Protein AF-A0A0L0S7N5-F1 (afdb_monomer_lite)

Organism: Allomyces macrogynus (strain ATCC 38327) (NCBI:txid578462)

pLDDT: mean 79.85, std 13.36, range [45.72, 95.62]

Sequence (245 aa):
MARNQEKAQSMLYRFREAEMAELGLSGRDKRPPHTRMVENVHEAERWRGQVIGEITRKVTRIHDPVLTDAQIRDLNDDINKLFKEKWMWERRIQELGGPDYTRKAPNRMDKEGKEIAGMRGYKYFGRARDLPGVKEFFAAQVKEEVPKDELPKFDRTRLDAEYFGFIEDPDVVAFEEELQAQKTQQYLASLGPKPDGLYADDRLGEMLMESAHLADLPFLPAAHDVEEWMVERRKQELLAKFADA

Structure (mmCIF, N/CA/C/O backbone):
data_AF-A0A0L0S7N5-F1
#
_entry.id   AF-A0A0L0S7N5-F1
#
loop_
_atom_site.group_PDB
_atom_site.id
_atom_site.type_symbol
_atom_site.label_atom_id
_atom_site.label_alt_id
_atom_site.label_comp_id
_atom_site.label_asym_id
_atom_site.label_entity_id
_atom_site.label_seq_id
_atom_site.pdbx_PDB_ins_code
_atom_site.Cartn_x
_atom_site.Cartn_y
_atom_site.Cartn_z
_atom_site.occupancy
_atom_site.B_iso_or_equiv
_atom_site.auth_seq_id
_atom_site.auth_comp_id
_atom_site.auth_asym_id
_atom_site.auth_atom_id
_atom_site.pdbx_PDB_model_num
ATOM 1 N N . MET A 1 1 ? 6.918 -10.462 -44.850 1.00 62.28 1 MET A N 1
ATOM 2 C CA . MET A 1 1 ? 7.539 -9.584 -43.830 1.00 62.28 1 MET A CA 1
ATOM 3 C C . MET A 1 1 ? 7.562 -10.337 -42.509 1.00 62.28 1 MET A C 1
ATOM 5 O O . MET A 1 1 ? 6.511 -10.815 -42.109 1.00 62.28 1 MET A O 1
ATOM 9 N N . ALA A 1 2 ? 8.725 -10.469 -41.868 1.00 75.38 2 ALA A N 1
ATOM 10 C CA . ALA A 1 2 ? 8.855 -11.121 -40.560 1.00 75.38 2 ALA A CA 1
ATOM 11 C C . ALA A 1 2 ? 8.036 -10.392 -39.473 1.00 75.38 2 ALA A C 1
ATOM 13 O O . ALA A 1 2 ? 7.846 -9.168 -39.562 1.00 75.38 2 ALA A O 1
ATOM 14 N N . ARG A 1 3 ? 7.556 -11.126 -38.458 1.00 87.12 3 ARG A N 1
ATOM 15 C CA . ARG A 1 3 ? 6.815 -10.548 -37.318 1.00 87.12 3 ARG A CA 1
ATOM 16 C C . ARG A 1 3 ? 7.713 -9.575 -36.545 1.00 87.12 3 ARG A C 1
ATOM 18 O O . ARG A 1 3 ? 8.935 -9.693 -36.557 1.00 87.12 3 ARG A O 1
ATOM 25 N N . ASN A 1 4 ? 7.122 -8.611 -35.833 1.00 85.62 4 ASN A N 1
ATOM 26 C CA . ASN A 1 4 ? 7.893 -7.593 -35.101 1.00 85.62 4 ASN A CA 1
ATOM 27 C C . ASN A 1 4 ? 8.866 -8.208 -34.071 1.00 85.62 4 ASN A C 1
ATOM 29 O O . ASN A 1 4 ? 9.973 -7.715 -33.886 1.00 85.62 4 ASN A O 1
ATOM 33 N N . GLN A 1 5 ? 8.483 -9.333 -33.460 1.00 85.56 5 GLN A N 1
ATOM 34 C CA . GLN A 1 5 ? 9.347 -10.091 -32.549 1.00 85.56 5 GLN A CA 1
ATOM 35 C C . GLN A 1 5 ? 10.583 -10.671 -33.253 1.00 85.56 5 GLN A C 1
ATOM 37 O O . GLN A 1 5 ? 11.682 -10.570 -32.723 1.00 85.56 5 GLN A O 1
ATOM 42 N N . GLU A 1 6 ? 10.432 -11.207 -34.464 1.00 88.31 6 GLU A N 1
ATOM 43 C CA . GLU A 1 6 ? 11.541 -11.755 -35.259 1.00 88.31 6 GLU A CA 1
ATOM 44 C C . GLU A 1 6 ? 12.479 -10.638 -35.738 1.00 88.31 6 GLU A C 1
ATOM 46 O O . GLU A 1 6 ? 13.699 -10.768 -35.669 1.00 88.31 6 GLU A O 1
ATOM 51 N N . LYS A 1 7 ? 11.919 -9.486 -36.141 1.00 88.44 7 LYS A N 1
ATOM 52 C CA . LYS A 1 7 ? 12.706 -8.289 -36.487 1.00 88.44 7 LYS A CA 1
ATOM 53 C C . LYS A 1 7 ? 13.532 -7.788 -35.297 1.00 88.44 7 LYS A C 1
ATOM 55 O O . LYS A 1 7 ? 14.704 -7.459 -35.475 1.00 88.44 7 LYS A O 1
ATOM 60 N N . ALA A 1 8 ? 12.957 -7.795 -34.095 1.00 82.06 8 ALA A N 1
ATOM 61 C CA . ALA A 1 8 ? 13.647 -7.426 -32.858 1.00 82.06 8 ALA A CA 1
ATOM 62 C C . ALA A 1 8 ? 14.693 -8.464 -32.395 1.00 82.06 8 ALA A C 1
ATOM 64 O O . ALA A 1 8 ? 15.515 -8.165 -31.539 1.00 82.06 8 ALA A O 1
ATOM 65 N N . GLN A 1 9 ? 14.696 -9.681 -32.944 1.00 85.50 9 GLN A N 1
ATOM 66 C CA . GLN A 1 9 ? 15.718 -10.696 -32.654 1.00 85.50 9 GLN A CA 1
ATOM 67 C C . GLN A 1 9 ? 16.830 -10.759 -33.708 1.00 85.50 9 GLN A C 1
ATOM 69 O O . GLN A 1 9 ? 17.793 -11.504 -33.529 1.00 85.50 9 GLN A O 1
ATOM 74 N N . SER A 1 10 ? 16.715 -9.986 -34.791 1.00 91.44 10 SER A N 1
ATOM 75 C CA . SER A 1 10 ? 17.723 -9.934 -35.848 1.00 91.44 10 SER A CA 1
ATOM 76 C C . SER A 1 10 ? 19.086 -9.449 -35.335 1.00 91.44 10 SER A C 1
ATOM 78 O O . SER A 1 10 ? 19.170 -8.628 -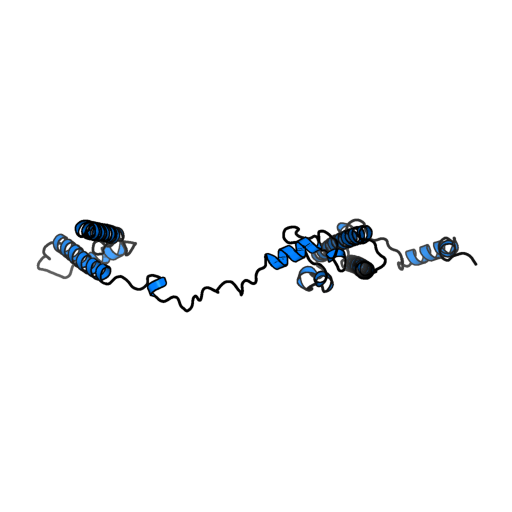34.420 1.00 91.44 10 SER A O 1
ATOM 80 N N . MET A 1 11 ? 20.164 -9.921 -35.971 1.00 88.44 11 MET A N 1
ATOM 81 C CA . MET A 1 11 ? 21.542 -9.531 -35.633 1.00 88.44 11 MET A CA 1
ATOM 82 C C . MET A 1 11 ? 21.754 -8.014 -35.711 1.00 88.44 11 MET A C 1
ATOM 84 O O . MET A 1 11 ? 22.402 -7.442 -34.843 1.00 88.44 11 MET A O 1
ATOM 88 N N . LEU A 1 12 ? 21.150 -7.354 -36.704 1.00 88.12 12 LEU A N 1
ATOM 89 C CA . LEU A 1 12 ? 21.239 -5.903 -36.871 1.00 88.12 12 LEU A CA 1
ATOM 90 C C . LEU A 1 12 ? 20.526 -5.138 -35.747 1.00 88.12 12 LEU A C 1
ATOM 92 O O . LEU A 1 12 ? 21.030 -4.115 -35.292 1.00 88.12 12 LEU A O 1
ATOM 96 N N . TYR A 1 13 ? 19.379 -5.632 -35.269 1.00 86.75 13 TYR A N 1
ATOM 97 C CA . TYR A 1 13 ? 18.692 -5.014 -34.134 1.00 86.75 13 TYR A CA 1
ATOM 98 C C . TYR A 1 13 ? 19.514 -5.140 -32.847 1.00 86.75 13 TYR A C 1
ATOM 100 O O . TYR A 1 13 ? 19.678 -4.150 -32.143 1.00 86.75 13 TYR A O 1
ATOM 108 N N . ARG A 1 14 ? 20.090 -6.322 -32.583 1.00 87.25 14 ARG A N 1
ATOM 109 C CA . ARG A 1 14 ? 20.980 -6.541 -31.428 1.00 87.25 14 ARG A CA 1
ATOM 110 C C . ARG A 1 14 ? 22.244 -5.686 -31.497 1.00 87.25 14 ARG A C 1
ATOM 112 O O . ARG A 1 14 ? 22.663 -5.151 -30.480 1.00 87.25 14 ARG A O 1
ATOM 119 N N . PHE A 1 15 ? 22.825 -5.530 -32.687 1.00 89.19 15 PHE A N 1
ATOM 120 C CA . PHE A 1 15 ? 23.982 -4.659 -32.901 1.00 89.19 15 PHE A CA 1
ATOM 121 C C . PHE A 1 15 ? 23.649 -3.195 -32.590 1.00 89.19 15 PHE A C 1
ATOM 123 O O . PHE A 1 15 ? 24.348 -2.556 -31.814 1.00 89.19 15 PHE A O 1
ATOM 130 N N . ARG A 1 16 ? 22.523 -2.690 -33.110 1.00 88.19 16 ARG A N 1
ATOM 131 C CA . ARG A 1 16 ? 22.060 -1.325 -32.823 1.00 88.19 16 ARG A CA 1
ATOM 132 C C . ARG A 1 16 ? 21.707 -1.125 -31.345 1.00 88.19 16 ARG A C 1
ATOM 134 O O . ARG A 1 16 ? 21.901 -0.042 -30.809 1.00 88.19 16 ARG A O 1
ATOM 141 N N . GLU A 1 17 ? 21.159 -2.147 -30.690 1.00 85.12 17 GLU A N 1
ATOM 142 C CA . GLU A 1 17 ? 20.887 -2.130 -29.248 1.00 85.12 17 GLU A CA 1
ATOM 143 C C . GLU A 1 17 ? 22.186 -2.054 -28.435 1.00 85.12 17 GLU A C 1
ATOM 145 O O . GLU A 1 17 ? 22.253 -1.265 -27.497 1.00 85.12 17 GLU A O 1
ATOM 150 N N . ALA A 1 18 ? 23.229 -2.792 -28.832 1.00 85.75 18 ALA A N 1
ATOM 151 C CA . ALA A 1 18 ? 24.553 -2.707 -28.217 1.00 85.75 18 ALA A CA 1
ATOM 152 C C . ALA A 1 18 ? 25.197 -1.323 -28.417 1.00 85.75 18 ALA A C 1
ATOM 154 O O . ALA A 1 18 ? 25.687 -0.743 -27.456 1.00 85.75 18 ALA A O 1
ATOM 155 N N . GLU A 1 19 ? 25.113 -0.750 -29.621 1.00 87.44 19 GLU A N 1
ATOM 156 C CA . GLU A 1 19 ? 25.617 0.601 -29.919 1.00 87.44 19 GLU A CA 1
ATOM 157 C C . GLU A 1 19 ? 24.891 1.680 -29.090 1.00 87.44 19 GLU A C 1
ATOM 159 O O . GLU A 1 19 ? 25.513 2.572 -28.517 1.00 87.44 19 GLU A O 1
ATOM 164 N N . MET A 1 20 ? 23.564 1.571 -28.948 1.00 83.25 20 MET A N 1
ATOM 165 C CA . MET A 1 20 ? 22.793 2.471 -28.080 1.00 83.25 20 MET A CA 1
ATOM 166 C C . MET A 1 20 ? 23.118 2.279 -26.594 1.00 83.25 20 MET A C 1
ATOM 168 O O . MET A 1 20 ? 23.089 3.253 -25.841 1.00 83.25 20 MET A O 1
ATOM 172 N N . ALA A 1 21 ? 23.434 1.054 -26.169 1.00 81.25 21 ALA A N 1
ATOM 173 C CA . ALA A 1 21 ? 23.879 0.777 -24.809 1.00 81.25 21 ALA A CA 1
ATOM 174 C C . ALA A 1 21 ? 25.269 1.375 -24.529 1.00 81.25 21 ALA A C 1
ATOM 176 O O . ALA A 1 21 ? 25.456 1.957 -23.463 1.00 81.25 21 ALA A O 1
ATOM 177 N N . GLU A 1 22 ? 26.205 1.316 -25.485 1.00 82.12 22 GLU A N 1
ATOM 178 C CA . GLU A 1 22 ? 27.510 1.993 -25.383 1.00 82.12 22 GLU A CA 1
ATOM 179 C C . GLU A 1 22 ? 27.366 3.518 -25.306 1.00 82.12 22 GLU A C 1
ATOM 181 O O . GLU A 1 22 ? 28.091 4.172 -24.558 1.00 82.12 22 GLU A O 1
ATOM 186 N N . LEU A 1 23 ? 26.375 4.084 -26.003 1.00 83.50 23 LEU A N 1
ATOM 187 C CA . LEU A 1 23 ? 26.032 5.505 -25.901 1.00 83.50 23 LEU A CA 1
ATOM 188 C C . LEU A 1 23 ? 25.315 5.880 -24.586 1.00 83.50 23 LEU A C 1
ATOM 190 O O . LEU A 1 23 ? 24.990 7.049 -24.380 1.00 83.50 23 LEU A O 1
ATOM 194 N N . GLY A 1 24 ? 25.010 4.910 -23.715 1.00 70.44 24 GLY A N 1
ATOM 195 C CA . GLY A 1 24 ? 24.262 5.121 -22.471 1.00 70.44 24 GLY A CA 1
ATOM 196 C C . GLY A 1 24 ? 22.756 5.355 -22.658 1.00 70.44 24 GLY A C 1
ATOM 197 O O . GLY A 1 24 ? 22.056 5.652 -21.692 1.00 70.44 24 GLY A O 1
ATOM 198 N N . LEU A 1 25 ? 22.226 5.192 -23.876 1.00 69.94 25 LEU A N 1
ATOM 199 C CA . LEU A 1 25 ? 20.798 5.293 -24.208 1.00 69.94 25 LEU A CA 1
ATOM 200 C C . LEU A 1 25 ? 20.140 3.905 -24.295 1.00 69.94 25 LEU A C 1
ATOM 202 O O . LEU A 1 25 ? 19.386 3.600 -25.223 1.00 69.94 25 LEU A O 1
ATOM 206 N N . SER A 1 26 ? 20.403 3.046 -23.310 1.00 68.25 26 SER A N 1
ATOM 207 C CA . SER A 1 26 ? 19.727 1.751 -23.204 1.00 68.25 26 SER A CA 1
ATOM 208 C C . SER A 1 26 ? 18.238 1.944 -22.872 1.00 68.25 26 SER A C 1
ATOM 210 O O . SER A 1 26 ? 17.847 2.441 -21.815 1.00 68.25 26 SER A O 1
ATOM 212 N N . GLY A 1 27 ? 17.367 1.551 -23.805 1.00 60.56 27 GLY A N 1
ATOM 213 C CA . GLY A 1 27 ? 15.913 1.702 -23.679 1.00 60.56 27 GLY A CA 1
ATOM 214 C C . GLY A 1 27 ? 15.212 0.594 -22.882 1.00 60.56 27 GLY A C 1
ATOM 215 O O . GLY A 1 27 ? 13.991 0.645 -22.725 1.00 60.56 27 GLY A O 1
ATOM 216 N N . ARG A 1 28 ? 15.938 -0.433 -22.418 1.00 66.62 28 ARG A N 1
ATOM 217 C CA . ARG A 1 28 ? 15.362 -1.632 -21.776 1.00 66.62 28 ARG A CA 1
ATOM 218 C C . ARG A 1 28 ? 16.145 -2.099 -20.555 1.00 66.62 28 ARG A C 1
ATOM 220 O O . ARG A 1 28 ? 16.307 -3.300 -20.333 1.00 66.62 28 ARG A O 1
ATOM 227 N N . ASP A 1 29 ? 16.588 -1.157 -19.737 1.00 75.69 29 ASP A N 1
ATOM 228 C CA . ASP A 1 29 ? 17.178 -1.520 -18.456 1.00 75.69 29 ASP A CA 1
ATOM 229 C C . ASP A 1 29 ? 16.131 -2.266 -17.622 1.00 75.69 29 ASP A C 1
ATOM 231 O O . ASP A 1 29 ? 14.988 -1.825 -17.455 1.00 75.69 29 ASP A O 1
ATOM 235 N N . LYS A 1 30 ? 16.509 -3.444 -17.127 1.00 81.69 30 LYS A N 1
ATOM 236 C CA . LYS A 1 30 ? 15.683 -4.180 -16.176 1.00 81.69 30 LYS A CA 1
ATOM 237 C C . LYS A 1 30 ? 15.862 -3.548 -14.810 1.00 81.69 30 LYS A C 1
ATOM 239 O O . LYS A 1 30 ? 16.986 -3.271 -14.399 1.00 81.69 30 LYS A O 1
ATOM 244 N N . ARG A 1 31 ? 14.749 -3.377 -14.101 1.00 88.31 31 ARG A N 1
ATOM 245 C CA . ARG A 1 31 ? 14.780 -2.879 -12.732 1.00 88.31 31 ARG A CA 1
ATOM 246 C C . ARG A 1 31 ? 15.649 -3.795 -11.860 1.00 88.31 31 ARG A C 1
ATOM 248 O O . ARG A 1 31 ? 15.477 -5.017 -11.941 1.00 88.31 31 ARG A O 1
ATOM 255 N N . PRO A 1 32 ? 16.543 -3.237 -11.025 1.00 89.06 32 PRO A N 1
ATOM 256 C CA . PRO A 1 32 ? 17.314 -4.016 -10.070 1.00 89.06 32 PRO A CA 1
ATOM 257 C C . PRO A 1 32 ? 16.401 -4.823 -9.136 1.00 89.06 32 PRO A C 1
ATOM 259 O O . PRO A 1 32 ? 15.349 -4.325 -8.732 1.00 89.06 32 PRO A O 1
ATOM 262 N N . PRO A 1 33 ? 16.796 -6.046 -8.744 1.00 86.31 33 PRO A N 1
ATOM 263 C CA . PRO A 1 33 ? 15.988 -6.884 -7.860 1.00 86.31 33 PRO A CA 1
ATOM 264 C C . PRO A 1 33 ? 15.881 -6.317 -6.437 1.00 86.31 33 PRO A C 1
ATOM 266 O O . PRO A 1 33 ? 14.920 -6.612 -5.733 1.00 86.31 33 PRO A O 1
ATOM 269 N N . HIS A 1 34 ? 16.861 -5.515 -6.004 1.00 89.12 34 HIS A N 1
ATOM 270 C CA . HIS A 1 34 ? 16.897 -4.903 -4.678 1.00 89.12 34 HIS A CA 1
ATOM 271 C C . HIS A 1 34 ? 17.189 -3.409 -4.789 1.00 89.12 34 HIS A C 1
ATOM 273 O O . HIS A 1 34 ? 18.133 -3.002 -5.466 1.00 89.12 34 HIS A O 1
ATOM 279 N N . THR A 1 35 ? 16.438 -2.596 -4.046 1.00 90.88 35 THR A N 1
ATOM 280 C CA . THR A 1 35 ? 16.574 -1.130 -4.057 1.00 90.88 35 THR A CA 1
ATOM 281 C C . THR A 1 35 ? 17.946 -0.652 -3.582 1.00 90.88 35 THR A C 1
ATOM 283 O O . THR A 1 35 ? 18.452 0.361 -4.053 1.00 90.88 35 THR A O 1
ATOM 286 N N . ARG A 1 36 ? 18.597 -1.415 -2.694 1.00 90.62 36 ARG A N 1
ATOM 287 C CA . ARG A 1 36 ? 19.918 -1.092 -2.134 1.00 90.62 36 ARG A CA 1
ATOM 288 C C . ARG A 1 36 ? 21.051 -1.097 -3.166 1.00 90.62 36 ARG A C 1
ATOM 290 O O . ARG A 1 36 ? 22.071 -0.471 -2.915 1.00 90.62 36 ARG A O 1
ATOM 297 N N . MET A 1 37 ? 20.878 -1.774 -4.303 1.00 90.12 37 MET A N 1
ATOM 298 C CA . MET A 1 37 ? 21.885 -1.801 -5.374 1.00 90.12 37 MET A CA 1
ATOM 299 C C . MET A 1 37 ? 22.048 -0.444 -6.067 1.00 90.12 37 MET A C 1
ATOM 301 O O . MET A 1 37 ? 23.062 -0.213 -6.712 1.00 90.12 37 MET A O 1
ATOM 305 N N . VAL A 1 38 ? 21.061 0.446 -5.938 1.00 90.69 38 VAL A N 1
ATOM 306 C CA . VAL A 1 38 ? 21.092 1.779 -6.539 1.00 90.69 38 VAL A CA 1
ATOM 307 C C . VAL A 1 38 ? 21.596 2.783 -5.510 1.00 90.69 38 VAL A C 1
ATOM 309 O O . VAL A 1 38 ? 21.046 2.889 -4.410 1.00 90.69 38 VAL A O 1
ATOM 312 N N . GLU A 1 39 ? 22.639 3.525 -5.868 1.00 90.94 39 GLU A N 1
ATOM 313 C CA . GLU A 1 39 ? 23.254 4.566 -5.029 1.00 90.94 39 GLU A CA 1
ATOM 314 C C . GLU A 1 39 ? 22.905 5.984 -5.497 1.00 90.94 39 GLU A C 1
ATOM 316 O O . GLU A 1 39 ? 23.034 6.938 -4.736 1.00 90.94 39 GLU A O 1
ATOM 321 N N . ASN A 1 40 ? 22.411 6.134 -6.727 1.00 93.25 40 ASN A N 1
ATOM 322 C CA . ASN A 1 40 ? 22.032 7.426 -7.281 1.00 93.25 40 ASN A CA 1
ATOM 323 C C . ASN A 1 40 ? 20.542 7.720 -7.043 1.00 93.25 40 ASN A C 1
ATOM 325 O O . ASN A 1 40 ? 19.668 6.936 -7.423 1.00 93.25 40 ASN A O 1
ATOM 329 N N . VAL A 1 41 ? 20.245 8.891 -6.473 1.00 93.06 41 VAL A N 1
ATOM 330 C CA . VAL A 1 41 ? 18.874 9.374 -6.241 1.00 93.06 41 VAL A CA 1
ATOM 331 C C . VAL A 1 41 ? 18.080 9.447 -7.547 1.00 93.06 41 VAL A C 1
ATOM 333 O O . VAL A 1 41 ? 16.945 8.976 -7.601 1.00 93.06 41 VAL A O 1
ATOM 336 N N . HIS A 1 42 ? 18.680 9.974 -8.618 1.00 91.19 42 HIS A N 1
ATOM 337 C CA . HIS A 1 42 ? 17.982 10.170 -9.891 1.00 91.19 42 HIS A CA 1
ATOM 338 C C . HIS A 1 42 ? 17.569 8.839 -10.534 1.00 91.19 42 HIS A C 1
ATOM 340 O O . HIS A 1 42 ? 16.479 8.696 -11.091 1.00 91.19 42 HIS A O 1
ATOM 346 N N . GLU A 1 43 ? 18.424 7.827 -10.407 1.00 91.19 43 GLU A N 1
ATOM 347 C CA . GLU A 1 43 ? 18.123 6.487 -10.895 1.00 91.19 43 GLU A CA 1
ATOM 348 C C . GLU A 1 43 ? 17.013 5.827 -10.060 1.00 91.19 43 GLU A C 1
ATOM 350 O O . GLU A 1 43 ? 16.082 5.237 -10.612 1.00 91.19 43 GLU A O 1
ATOM 355 N N . ALA A 1 44 ? 17.044 5.991 -8.734 1.00 92.81 44 ALA A N 1
ATOM 356 C CA . ALA A 1 44 ? 15.984 5.501 -7.856 1.00 92.81 44 ALA A CA 1
ATOM 357 C C . ALA A 1 44 ? 14.622 6.160 -8.165 1.00 92.81 44 ALA A C 1
ATOM 359 O O . ALA A 1 44 ? 13.590 5.483 -8.165 1.00 92.81 44 ALA A O 1
ATOM 360 N N . GLU A 1 45 ? 14.604 7.453 -8.503 1.00 91.88 45 GLU A N 1
ATOM 361 C CA . GLU A 1 45 ? 13.398 8.157 -8.960 1.00 91.88 45 GLU A CA 1
ATOM 362 C C . GLU A 1 45 ? 12.870 7.617 -10.299 1.00 91.88 45 GLU A C 1
ATOM 364 O O . GLU A 1 45 ? 11.656 7.422 -10.440 1.00 91.88 45 GLU A O 1
ATOM 369 N N . ARG A 1 46 ? 13.756 7.302 -11.260 1.00 91.69 46 ARG A N 1
ATOM 370 C CA . ARG A 1 46 ? 13.386 6.648 -12.533 1.00 91.69 46 ARG A CA 1
ATOM 371 C C . ARG A 1 46 ? 12.692 5.310 -12.273 1.00 91.69 46 ARG A C 1
ATOM 373 O O . ARG A 1 46 ? 11.602 5.069 -12.803 1.00 91.69 46 ARG A O 1
ATOM 380 N N . TRP A 1 47 ? 13.278 4.463 -11.423 1.00 93.25 47 TRP A N 1
ATOM 381 C CA . TRP A 1 47 ? 12.701 3.160 -11.080 1.00 93.25 47 TRP A CA 1
ATOM 382 C C . TRP A 1 47 ? 11.371 3.291 -10.338 1.00 93.25 47 TRP A C 1
ATOM 384 O O . TRP A 1 47 ? 10.412 2.599 -10.689 1.00 93.25 47 TRP A O 1
ATOM 394 N N . ARG A 1 48 ? 11.257 4.241 -9.400 1.00 92.94 48 ARG A N 1
ATOM 395 C CA . ARG A 1 48 ? 9.985 4.583 -8.743 1.00 92.94 48 ARG A CA 1
ATOM 396 C C . ARG A 1 48 ? 8.912 4.980 -9.762 1.00 92.94 48 ARG A C 1
ATOM 398 O O . ARG A 1 48 ? 7.782 4.500 -9.675 1.00 92.94 48 ARG A O 1
ATOM 405 N N . GLY A 1 49 ? 9.251 5.829 -10.733 1.00 91.81 49 GLY A N 1
ATOM 406 C CA . GLY A 1 49 ? 8.340 6.233 -11.808 1.00 91.81 49 GLY A CA 1
ATOM 407 C C . GLY A 1 49 ? 7.847 5.045 -12.637 1.00 91.81 49 GLY A C 1
ATOM 408 O O . GLY A 1 49 ? 6.655 4.943 -12.934 1.00 91.81 49 GLY A O 1
ATOM 409 N N . GLN A 1 50 ? 8.735 4.093 -12.933 1.00 92.69 50 GLN A N 1
ATOM 410 C CA . GLN A 1 50 ? 8.358 2.866 -13.630 1.00 92.69 50 GLN A CA 1
ATOM 411 C C . GLN A 1 50 ? 7.387 2.000 -12.812 1.00 92.69 50 GLN A C 1
ATOM 413 O O . GLN A 1 50 ? 6.392 1.533 -13.371 1.00 92.69 50 GLN A O 1
ATOM 418 N N . VAL A 1 51 ? 7.636 1.816 -11.506 1.00 93.81 51 VAL A N 1
ATOM 419 C CA . VAL A 1 51 ? 6.726 1.075 -10.606 1.00 93.81 51 VAL A CA 1
ATOM 420 C C . VAL A 1 51 ? 5.340 1.713 -10.630 1.00 93.81 51 VAL A C 1
ATOM 422 O O . VAL A 1 51 ? 4.338 1.022 -10.794 1.00 93.81 51 VAL A O 1
ATOM 425 N N . ILE A 1 52 ? 5.271 3.042 -10.527 1.00 92.31 52 ILE A N 1
ATOM 426 C CA . ILE A 1 52 ? 4.003 3.781 -10.551 1.00 92.31 52 ILE A CA 1
ATOM 427 C C . ILE A 1 52 ? 3.272 3.563 -11.882 1.00 92.31 52 ILE A C 1
ATOM 429 O O . ILE A 1 52 ? 2.073 3.298 -11.881 1.00 92.31 52 ILE A O 1
ATOM 433 N N . GLY A 1 53 ? 3.976 3.602 -13.016 1.00 93.44 53 GLY A N 1
ATOM 434 C CA . GLY A 1 53 ? 3.377 3.314 -14.323 1.00 93.44 53 GLY A CA 1
ATOM 435 C C . GLY A 1 53 ? 2.876 1.870 -14.469 1.00 93.44 53 GLY A C 1
ATOM 436 O O . GLY A 1 53 ? 1.890 1.615 -15.163 1.00 93.44 53 GLY A O 1
ATOM 437 N N . GLU A 1 54 ? 3.531 0.898 -13.831 1.00 93.94 54 GLU A N 1
ATOM 438 C CA . GLU A 1 54 ? 3.051 -0.490 -13.753 1.00 93.94 54 GLU A CA 1
ATOM 439 C C . GLU A 1 54 ? 1.804 -0.614 -12.871 1.00 93.94 54 GLU A C 1
ATOM 441 O O . GLU A 1 54 ? 0.844 -1.263 -13.292 1.00 93.94 54 GLU A O 1
ATOM 446 N N . ILE A 1 55 ? 1.775 0.062 -11.715 1.00 93.38 55 ILE A N 1
ATOM 447 C CA . ILE A 1 55 ? 0.596 0.137 -10.839 1.00 93.38 55 ILE A CA 1
ATOM 448 C C . ILE A 1 55 ? -0.587 0.712 -11.615 1.00 93.38 55 ILE A C 1
ATOM 450 O O . ILE A 1 55 ? -1.617 0.053 -11.693 1.00 93.38 55 ILE A O 1
ATOM 454 N N . THR A 1 56 ? -0.437 1.879 -12.252 1.00 92.44 56 THR A N 1
ATOM 455 C CA . THR A 1 56 ? -1.527 2.523 -13.004 1.00 92.44 56 THR A CA 1
ATOM 456 C C . THR A 1 56 ? -2.097 1.590 -14.072 1.00 92.44 56 THR A C 1
ATOM 458 O O . THR A 1 56 ? -3.309 1.421 -14.152 1.00 92.44 56 THR A O 1
ATOM 461 N N . ARG A 1 57 ? -1.238 0.906 -14.843 1.00 94.31 57 ARG A N 1
ATOM 462 C CA . ARG A 1 57 ? -1.682 -0.062 -15.862 1.00 94.31 57 ARG A CA 1
ATOM 463 C C . ARG A 1 57 ? -2.449 -1.242 -15.260 1.00 94.31 57 ARG A C 1
ATOM 465 O O . ARG A 1 57 ? -3.453 -1.661 -15.833 1.00 94.31 57 ARG A O 1
ATOM 472 N N . LYS A 1 58 ? -1.997 -1.786 -14.123 1.00 94.88 58 LYS A N 1
ATOM 473 C CA . LYS A 1 58 ? -2.688 -2.897 -13.446 1.00 94.88 58 LYS A CA 1
ATOM 474 C C . LYS A 1 58 ? -3.996 -2.455 -12.789 1.00 94.88 58 LYS A C 1
ATOM 476 O O . LYS A 1 58 ? -4.969 -3.194 -12.878 1.00 94.88 58 LYS A O 1
ATOM 481 N N . VAL A 1 59 ? -4.044 -1.258 -12.204 1.00 91.75 59 VAL A N 1
ATOM 482 C CA . VAL A 1 59 ? -5.271 -0.671 -11.644 1.00 91.75 59 VAL A CA 1
ATOM 483 C C . VAL A 1 59 ? -6.319 -0.504 -12.741 1.00 91.75 59 VAL A C 1
ATOM 485 O O . VAL A 1 59 ? -7.435 -0.983 -12.577 1.00 91.75 59 VAL A O 1
ATOM 488 N N . THR A 1 60 ? -5.954 0.055 -13.901 1.00 92.69 60 THR A N 1
ATOM 489 C CA . THR A 1 60 ? -6.875 0.143 -15.046 1.00 92.69 60 THR A CA 1
ATOM 490 C C . THR A 1 60 ? -7.377 -1.239 -15.477 1.00 92.69 60 THR A C 1
ATOM 492 O O . THR A 1 60 ? -8.576 -1.412 -15.663 1.00 92.69 60 THR A O 1
ATOM 495 N N . ARG A 1 61 ? -6.490 -2.241 -15.554 1.00 93.88 61 ARG A N 1
ATOM 496 C CA . ARG A 1 61 ? -6.846 -3.619 -15.938 1.00 93.88 61 ARG A CA 1
ATOM 497 C C . ARG A 1 61 ? -7.800 -4.311 -14.955 1.00 93.88 61 ARG A C 1
ATOM 499 O O . ARG A 1 61 ? -8.593 -5.149 -15.368 1.00 93.88 61 ARG A O 1
ATOM 506 N N . ILE A 1 62 ? -7.754 -3.979 -13.662 1.00 93.69 62 ILE A N 1
ATOM 507 C CA . ILE A 1 62 ? -8.685 -4.546 -12.667 1.00 93.69 62 ILE A CA 1
ATOM 508 C C . ILE A 1 62 ? -10.146 -4.184 -12.973 1.00 93.69 62 ILE A C 1
ATOM 510 O O . ILE A 1 62 ? -11.053 -4.921 -12.585 1.00 93.69 62 ILE A O 1
ATOM 514 N N . HIS A 1 63 ? -10.388 -3.078 -13.678 1.00 91.00 63 HIS A N 1
ATOM 515 C CA . HIS A 1 63 ? -11.734 -2.655 -14.056 1.00 91.00 63 HIS A CA 1
ATOM 516 C C . HIS A 1 63 ? -12.286 -3.375 -15.295 1.00 91.00 63 HIS A C 1
ATOM 518 O O . HIS A 1 63 ? -13.456 -3.179 -15.626 1.00 91.00 63 HIS A O 1
ATOM 524 N N . ASP A 1 64 ? -11.498 -4.228 -15.957 1.00 93.06 64 ASP A N 1
ATOM 525 C CA . ASP A 1 64 ? -11.959 -4.962 -17.133 1.00 93.06 64 ASP A CA 1
ATOM 526 C C . ASP A 1 64 ? -13.091 -5.945 -16.751 1.00 93.06 64 ASP A C 1
ATOM 528 O O . ASP A 1 64 ? -12.909 -6.817 -15.889 1.00 93.06 64 ASP A O 1
ATOM 532 N N . PRO A 1 65 ? -14.272 -5.874 -17.399 1.00 91.94 65 PRO A N 1
ATOM 533 C CA . PRO A 1 65 ? -15.418 -6.711 -17.035 1.00 91.94 65 PRO A CA 1
ATOM 534 C C . PRO A 1 65 ? -15.207 -8.190 -17.387 1.00 91.94 65 PRO A C 1
ATOM 536 O O . PRO A 1 65 ? -15.786 -9.067 -16.750 1.00 91.94 65 PRO A O 1
ATOM 539 N N . VAL A 1 66 ? -14.345 -8.470 -18.369 1.00 94.56 66 VAL A N 1
ATOM 540 C CA . VAL A 1 66 ? -14.036 -9.821 -18.876 1.00 94.56 66 VAL A CA 1
ATOM 541 C C . VAL A 1 66 ? -13.242 -10.652 -17.861 1.00 94.56 66 VAL A C 1
ATOM 543 O O . VAL A 1 66 ? -13.183 -11.876 -17.966 1.00 94.56 66 VAL A O 1
ATOM 546 N N . LEU A 1 67 ? -12.615 -10.004 -16.879 1.00 93.25 67 LEU A N 1
ATOM 547 C CA . LEU A 1 67 ? -11.732 -10.673 -15.940 1.00 93.25 67 LEU A CA 1
ATOM 548 C C . LEU A 1 67 ? -12.514 -11.534 -14.935 1.00 93.25 67 LEU A C 1
ATOM 550 O O . LEU A 1 67 ? -13.549 -11.116 -14.412 1.00 93.25 67 LEU A O 1
ATOM 554 N N . THR A 1 68 ? -11.996 -12.733 -14.665 1.00 94.50 68 THR A N 1
ATOM 555 C CA . THR A 1 68 ? -12.560 -13.660 -13.670 1.00 94.50 68 THR A CA 1
ATOM 556 C C . THR A 1 68 ? -12.144 -13.284 -12.250 1.00 94.50 68 THR A C 1
ATOM 558 O O . THR A 1 68 ? -11.090 -12.687 -12.036 1.00 94.50 68 THR A O 1
ATOM 561 N N . ASP A 1 69 ? -12.921 -13.707 -11.254 1.00 92.81 69 ASP A N 1
ATOM 562 C CA . ASP A 1 69 ? -12.645 -13.418 -9.842 1.00 92.81 69 ASP A CA 1
ATOM 563 C C . ASP A 1 69 ? -11.271 -13.918 -9.366 1.00 92.81 69 ASP A C 1
ATOM 565 O O . ASP A 1 69 ? -10.641 -13.287 -8.520 1.00 92.81 69 ASP A O 1
ATOM 569 N N . ALA A 1 70 ? -10.783 -15.048 -9.887 1.00 93.81 70 ALA A N 1
ATOM 570 C CA . ALA A 1 70 ? -9.445 -15.555 -9.569 1.00 93.81 70 ALA A CA 1
ATOM 571 C C . ALA A 1 70 ? -8.353 -14.619 -10.111 1.00 93.81 70 ALA A C 1
ATOM 573 O O . AL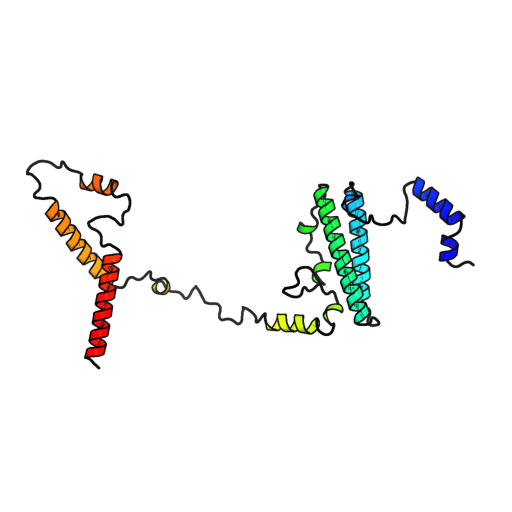A A 1 70 ? -7.475 -14.188 -9.371 1.00 93.81 70 ALA A O 1
ATOM 574 N N . GLN A 1 71 ? -8.477 -14.207 -11.372 1.00 94.88 71 GLN A N 1
ATOM 575 C CA . GLN A 1 71 ? -7.549 -13.263 -11.996 1.00 94.88 71 GLN A CA 1
ATOM 576 C C . GLN A 1 71 ? -7.581 -11.881 -11.326 1.00 94.88 71 GLN A C 1
ATOM 578 O O . GLN A 1 71 ? -6.549 -11.220 -11.242 1.00 94.88 71 GLN A O 1
ATOM 583 N N . ILE A 1 72 ? -8.745 -11.435 -10.836 1.00 94.69 72 ILE A N 1
ATOM 584 C CA . ILE A 1 72 ? -8.861 -10.191 -10.060 1.00 94.69 72 ILE A CA 1
ATOM 585 C C . ILE A 1 72 ? -8.062 -10.297 -8.752 1.00 94.69 72 ILE A C 1
ATOM 587 O O . ILE A 1 72 ? -7.382 -9.337 -8.391 1.00 94.69 72 ILE A O 1
ATOM 591 N N . ARG A 1 73 ? -8.092 -11.450 -8.063 1.00 93.44 73 ARG A N 1
ATOM 592 C CA . ARG A 1 73 ? -7.270 -11.689 -6.859 1.00 93.44 73 ARG A CA 1
ATOM 593 C C . ARG A 1 73 ? -5.779 -11.629 -7.182 1.00 93.44 73 ARG A C 1
ATOM 595 O O . ARG A 1 73 ? -5.065 -10.865 -6.538 1.00 93.44 73 ARG A O 1
ATOM 602 N N . ASP A 1 74 ? -5.347 -12.327 -8.230 1.00 95.50 74 ASP A N 1
ATOM 603 C CA . ASP A 1 74 ? -3.944 -12.327 -8.662 1.00 95.50 74 ASP A CA 1
ATOM 604 C C . ASP A 1 74 ? -3.461 -10.914 -9.030 1.00 95.50 74 ASP A C 1
ATOM 606 O O . ASP A 1 74 ? -2.371 -10.493 -8.637 1.00 95.50 74 ASP A O 1
ATOM 610 N N . LEU A 1 75 ? -4.289 -10.139 -9.745 1.00 95.19 75 LEU A N 1
ATOM 611 C CA . LEU A 1 75 ? -3.980 -8.742 -10.059 1.00 95.19 75 LEU A CA 1
ATOM 612 C C . LEU A 1 75 ? -3.907 -7.871 -8.804 1.00 95.19 75 LEU A C 1
ATOM 614 O O . LEU A 1 75 ? -3.043 -6.998 -8.728 1.00 95.19 75 LEU A O 1
ATOM 618 N N . ASN A 1 76 ? -4.784 -8.091 -7.825 1.00 94.25 76 ASN A N 1
ATOM 619 C CA . ASN A 1 76 ? -4.763 -7.345 -6.572 1.00 94.25 76 ASN A CA 1
ATOM 620 C C . ASN A 1 76 ? -3.494 -7.654 -5.762 1.00 94.25 76 ASN A C 1
ATOM 622 O O . ASN A 1 76 ? -2.843 -6.735 -5.260 1.00 94.25 76 ASN A O 1
ATOM 626 N N . ASP A 1 77 ? -3.088 -8.922 -5.692 1.00 94.50 77 ASP A N 1
ATOM 627 C CA . ASP A 1 77 ? -1.828 -9.334 -5.064 1.00 94.50 77 ASP A CA 1
ATOM 628 C C . ASP A 1 77 ? -0.624 -8.703 -5.754 1.00 94.50 77 ASP A C 1
ATOM 630 O O . ASP A 1 77 ? 0.279 -8.171 -5.106 1.00 94.50 77 ASP A O 1
ATOM 634 N N . ASP A 1 78 ? -0.625 -8.713 -7.079 1.00 95.62 78 ASP A N 1
ATOM 635 C CA . ASP A 1 78 ? 0.407 -8.092 -7.887 1.00 95.62 78 ASP A CA 1
ATOM 636 C C . ASP A 1 78 ? 0.502 -6.577 -7.683 1.00 95.62 78 ASP A C 1
ATOM 638 O O . ASP A 1 78 ? 1.607 -6.036 -7.615 1.00 95.62 78 ASP A O 1
ATOM 642 N N . ILE A 1 79 ? -0.631 -5.882 -7.567 1.00 94.12 79 ILE A N 1
ATOM 643 C CA . ILE A 1 79 ? -0.647 -4.453 -7.242 1.00 94.12 79 ILE A CA 1
ATOM 644 C C . ILE A 1 79 ? -0.085 -4.230 -5.838 1.00 94.12 79 ILE A C 1
ATOM 646 O O . ILE A 1 79 ? 0.772 -3.366 -5.663 1.00 94.12 79 ILE A O 1
ATOM 650 N N . ASN A 1 80 ? -0.483 -5.033 -4.848 1.00 93.44 80 ASN A N 1
ATOM 651 C CA . ASN A 1 80 ? 0.059 -4.930 -3.491 1.00 93.44 80 ASN A CA 1
ATOM 652 C C . ASN A 1 80 ? 1.577 -5.187 -3.448 1.00 93.44 80 ASN A C 1
ATOM 654 O O . ASN A 1 80 ? 2.295 -4.482 -2.736 1.00 93.44 80 ASN A O 1
ATOM 658 N N . LYS A 1 81 ? 2.097 -6.138 -4.239 1.00 94.44 81 LYS A N 1
ATOM 659 C CA . LYS A 1 81 ? 3.549 -6.347 -4.402 1.00 94.44 81 LYS A CA 1
ATOM 660 C C . LYS A 1 81 ? 4.231 -5.093 -4.957 1.00 94.44 81 LYS A C 1
ATOM 662 O O . LYS A 1 81 ? 5.230 -4.656 -4.391 1.00 94.44 81 LYS A O 1
ATOM 667 N N . LEU A 1 82 ? 3.664 -4.472 -5.995 1.00 93.62 82 LEU A N 1
ATOM 668 C CA . LEU A 1 82 ? 4.202 -3.233 -6.569 1.00 93.62 82 LEU A CA 1
ATOM 669 C C . LEU A 1 82 ? 4.121 -2.045 -5.598 1.00 93.62 82 LEU A C 1
ATOM 671 O O . LEU A 1 82 ? 5.034 -1.228 -5.568 1.00 93.62 82 LEU A O 1
ATOM 675 N N . PHE A 1 83 ? 3.077 -1.941 -4.770 1.00 91.62 83 PHE A N 1
ATOM 676 C CA . PHE A 1 83 ? 2.994 -0.901 -3.735 1.00 91.62 83 PHE A CA 1
ATOM 677 C C . PHE A 1 83 ? 4.057 -1.075 -2.648 1.00 91.62 83 PHE A C 1
ATOM 679 O O . PHE A 1 83 ? 4.660 -0.087 -2.224 1.00 91.62 83 PHE A O 1
ATOM 686 N N . LYS A 1 84 ? 4.334 -2.317 -2.230 1.00 91.94 84 LYS A N 1
ATOM 687 C CA . LYS A 1 84 ? 5.457 -2.608 -1.325 1.00 91.94 84 LYS A CA 1
ATOM 688 C C . LYS A 1 84 ? 6.779 -2.205 -1.964 1.00 91.94 84 LYS A C 1
ATOM 690 O O . LYS A 1 84 ? 7.598 -1.557 -1.322 1.00 91.94 84 LYS A O 1
ATOM 695 N N . GLU A 1 85 ? 6.966 -2.525 -3.238 1.00 92.88 85 GLU A N 1
ATOM 696 C CA . GLU A 1 85 ? 8.168 -2.142 -3.971 1.00 92.88 85 GLU A CA 1
ATOM 697 C C . GLU A 1 85 ? 8.306 -0.617 -4.109 1.00 92.88 85 GLU A C 1
ATOM 699 O O . GLU A 1 85 ? 9.372 -0.070 -3.839 1.00 92.88 85 GLU A O 1
ATOM 704 N N . LYS A 1 86 ? 7.217 0.094 -4.435 1.00 92.56 86 LYS A N 1
ATOM 705 C CA . LYS A 1 86 ? 7.161 1.564 -4.439 1.00 92.56 86 LYS A CA 1
ATOM 706 C C . LYS A 1 86 ? 7.606 2.124 -3.092 1.00 92.56 86 LYS A C 1
ATOM 708 O O . LYS A 1 86 ? 8.420 3.040 -3.068 1.00 92.56 86 LYS A O 1
ATOM 713 N N . TRP A 1 87 ? 7.100 1.571 -1.991 1.00 91.50 87 TRP A N 1
ATOM 714 C CA . TRP A 1 87 ? 7.490 1.995 -0.648 1.00 91.50 87 TRP A CA 1
ATOM 715 C C . TRP A 1 87 ? 8.984 1.757 -0.382 1.00 91.50 87 TRP A C 1
ATOM 717 O O . TRP A 1 87 ? 9.655 2.636 0.154 1.00 91.50 87 TRP A O 1
ATOM 727 N N . MET A 1 88 ? 9.535 0.622 -0.826 1.00 93.06 88 MET A N 1
ATOM 728 C CA . MET A 1 88 ? 10.974 0.345 -0.726 1.00 93.06 88 MET A CA 1
ATOM 729 C C . MET A 1 88 ? 11.814 1.342 -1.533 1.00 93.06 88 MET A C 1
ATOM 731 O O . MET A 1 88 ? 12.869 1.767 -1.061 1.00 93.06 88 MET A O 1
ATOM 735 N N . TRP A 1 89 ? 11.358 1.739 -2.725 1.00 94.19 89 TRP A N 1
ATOM 736 C CA . TRP A 1 89 ? 12.023 2.771 -3.527 1.00 94.19 89 TRP A CA 1
ATOM 737 C C . TRP A 1 89 ? 11.925 4.153 -2.877 1.00 94.19 89 TRP A C 1
ATOM 739 O O . TRP A 1 89 ? 12.918 4.869 -2.830 1.00 94.19 89 TRP A O 1
ATOM 749 N N . GLU A 1 90 ? 10.769 4.517 -2.322 1.00 92.44 90 GLU A N 1
ATOM 750 C CA . GLU A 1 90 ? 10.584 5.784 -1.599 1.00 92.44 90 GLU A CA 1
ATOM 751 C C . GLU A 1 90 ? 11.474 5.860 -0.354 1.00 92.44 90 GLU A C 1
ATOM 753 O O . GLU A 1 90 ? 12.117 6.883 -0.123 1.00 92.44 90 GLU A O 1
ATOM 758 N N . ARG A 1 91 ? 11.591 4.756 0.393 1.00 93.19 91 ARG A N 1
ATOM 759 C CA . ARG A 1 91 ? 12.520 4.645 1.521 1.00 93.19 91 ARG A CA 1
ATOM 760 C C . ARG A 1 91 ? 13.975 4.747 1.068 1.00 93.19 91 ARG A C 1
ATOM 762 O O . ARG A 1 91 ? 14.756 5.441 1.707 1.00 93.19 91 ARG A O 1
ATOM 769 N N . ARG A 1 92 ? 14.346 4.099 -0.041 1.00 93.25 92 ARG A N 1
ATOM 770 C CA . ARG A 1 92 ? 15.712 4.184 -0.574 1.00 93.25 92 ARG A CA 1
ATOM 771 C C . ARG A 1 92 ? 16.069 5.608 -0.997 1.00 93.25 92 ARG A C 1
ATOM 773 O O . ARG A 1 92 ? 17.170 6.057 -0.711 1.00 93.25 92 ARG A O 1
ATOM 780 N N . ILE A 1 93 ? 15.146 6.321 -1.641 1.00 93.44 93 ILE A N 1
ATOM 781 C CA . ILE A 1 93 ? 15.350 7.726 -2.017 1.00 93.44 93 ILE A CA 1
ATOM 782 C C . ILE A 1 93 ? 15.573 8.583 -0.767 1.00 93.44 93 ILE A C 1
ATOM 784 O O . ILE A 1 93 ? 16.494 9.393 -0.749 1.00 93.44 93 ILE A O 1
ATOM 788 N N . GLN A 1 94 ? 14.792 8.352 0.290 1.00 92.62 94 GLN A N 1
ATOM 789 C CA . GLN A 1 94 ? 14.979 9.023 1.575 1.00 92.62 94 GLN A CA 1
ATOM 790 C C . GLN A 1 94 ? 16.349 8.708 2.204 1.00 92.62 94 GLN A C 1
ATOM 792 O O . GLN A 1 94 ? 17.039 9.621 2.648 1.00 92.62 94 GLN A O 1
ATOM 797 N N . GLU A 1 95 ? 16.783 7.442 2.204 1.00 92.75 95 GLU A N 1
ATOM 798 C CA . GLU A 1 95 ? 18.106 7.030 2.711 1.00 92.75 95 GLU A CA 1
ATOM 799 C C . GLU A 1 95 ? 19.269 7.684 1.952 1.00 92.75 95 GLU A C 1
ATOM 801 O O . GLU A 1 95 ? 20.307 7.968 2.544 1.00 92.75 95 GLU A O 1
ATOM 806 N N . LEU A 1 96 ? 19.097 7.937 0.653 1.00 92.94 96 LEU A N 1
ATOM 807 C CA . LEU A 1 96 ? 20.077 8.624 -0.192 1.00 92.94 96 LEU A CA 1
ATOM 808 C C . LEU A 1 96 ? 20.035 10.161 -0.049 1.00 92.94 96 LEU A C 1
ATOM 810 O O . LEU A 1 96 ? 20.780 10.854 -0.738 1.00 92.94 96 LEU A O 1
ATOM 814 N N . GLY A 1 97 ? 19.182 10.706 0.828 1.00 90.94 97 GLY A N 1
ATOM 815 C CA . GLY A 1 97 ? 19.036 12.150 1.050 1.00 90.94 97 GLY A CA 1
ATOM 816 C C . GLY A 1 97 ? 18.135 12.862 0.033 1.00 90.94 97 GLY A C 1
ATOM 817 O O . GLY A 1 97 ? 18.199 14.084 -0.100 1.00 90.94 97 GLY A O 1
ATOM 818 N N . GLY A 1 98 ? 17.314 12.113 -0.705 1.00 90.12 98 GLY A N 1
ATOM 819 C CA . GLY A 1 98 ? 16.350 12.643 -1.664 1.00 90.12 98 GLY A CA 1
ATOM 820 C C . GLY A 1 98 ? 15.011 13.074 -1.040 1.00 90.12 98 GLY A C 1
ATOM 821 O O . GLY A 1 98 ? 14.850 13.105 0.181 1.00 90.12 98 GLY A O 1
ATOM 822 N N . PRO A 1 99 ? 14.015 13.431 -1.870 1.00 88.25 99 PRO A N 1
ATOM 823 C CA . PRO A 1 99 ? 12.726 13.931 -1.395 1.00 88.25 99 PRO A CA 1
ATOM 824 C C . PRO A 1 99 ? 11.881 12.895 -0.630 1.00 88.25 99 PRO A C 1
ATOM 826 O O . PRO A 1 99 ? 11.654 11.780 -1.098 1.00 88.25 99 PRO A O 1
ATOM 829 N N . ASP A 1 100 ? 11.284 13.318 0.490 1.00 86.19 100 ASP A N 1
ATOM 830 C CA . ASP A 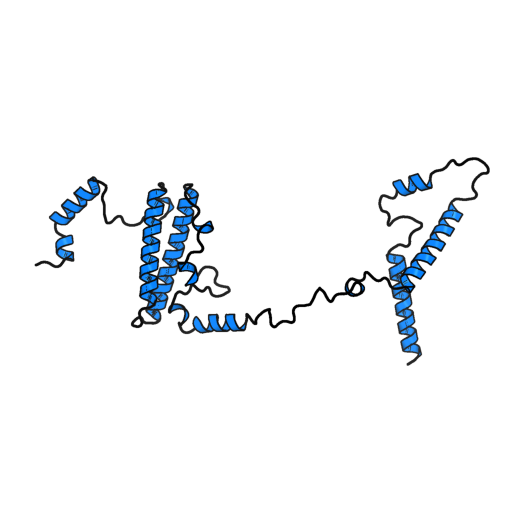1 100 ? 10.336 12.504 1.266 1.00 86.19 100 ASP A CA 1
ATOM 831 C C . ASP A 1 100 ? 8.959 12.393 0.585 1.00 86.19 100 ASP A C 1
ATOM 833 O O . ASP A 1 100 ? 8.040 13.191 0.822 1.00 86.19 100 ASP A O 1
ATOM 837 N N . TYR A 1 101 ? 8.781 11.363 -0.242 1.00 83.00 101 TYR A N 1
ATOM 838 C CA . TYR A 1 101 ? 7.504 11.087 -0.912 1.00 83.00 101 TYR A CA 1
ATOM 839 C C . TYR A 1 101 ? 6.410 10.552 0.023 1.00 83.00 101 TYR A C 1
ATOM 841 O O . TYR A 1 101 ? 5.228 10.733 -0.266 1.00 83.00 101 TYR A O 1
ATOM 849 N N . THR A 1 102 ? 6.777 9.951 1.157 1.00 77.69 102 THR A N 1
ATOM 850 C CA . THR A 1 102 ? 5.831 9.433 2.163 1.00 77.69 102 THR A CA 1
ATOM 851 C C . THR A 1 102 ? 5.068 10.549 2.877 1.00 77.69 102 THR A C 1
ATOM 853 O O . THR A 1 102 ? 3.892 10.389 3.191 1.00 77.69 102 THR A O 1
ATOM 856 N N . ARG A 1 103 ? 5.721 11.696 3.108 1.00 75.94 103 ARG A N 1
ATOM 857 C CA . ARG A 1 103 ? 5.157 12.840 3.842 1.00 75.94 103 ARG A CA 1
ATOM 858 C C . ARG A 1 103 ? 4.429 13.831 2.937 1.00 75.94 103 ARG A C 1
ATOM 860 O O . ARG A 1 103 ? 3.458 14.448 3.362 1.00 75.94 103 ARG A O 1
ATOM 867 N N . LYS A 1 104 ? 4.910 14.016 1.703 1.00 63.56 104 LYS A N 1
ATOM 868 C CA . LYS A 1 104 ? 4.429 15.079 0.803 1.00 63.56 104 LYS A CA 1
ATOM 869 C C . LYS A 1 104 ? 3.214 14.698 -0.048 1.00 63.56 104 LYS A C 1
ATOM 871 O O . LYS A 1 104 ? 2.586 15.593 -0.603 1.00 63.56 104 LYS A O 1
ATOM 876 N N . ALA A 1 105 ? 2.862 13.418 -0.169 1.00 56.78 105 ALA A N 1
ATOM 877 C CA . ALA A 1 105 ? 1.799 12.990 -1.072 1.00 56.78 105 ALA A CA 1
ATOM 878 C C . ALA A 1 105 ? 0.720 12.170 -0.349 1.00 56.78 105 ALA A C 1
ATOM 880 O O . ALA A 1 105 ? 0.948 10.996 -0.057 1.00 56.78 105 ALA A O 1
ATOM 881 N N . PRO A 1 106 ? -0.506 12.701 -0.160 1.00 58.06 106 PRO A N 1
ATOM 882 C CA . PRO A 1 106 ? -1.670 11.831 -0.137 1.00 58.06 106 PRO A CA 1
ATOM 883 C C . PRO A 1 106 ? -1.750 11.180 -1.523 1.00 58.06 106 PRO A C 1
ATOM 885 O O . PRO A 1 106 ? -2.228 11.790 -2.484 1.00 58.06 106 PRO A O 1
ATOM 888 N N . ASN A 1 107 ? -1.190 9.975 -1.652 1.00 62.22 107 ASN A N 1
ATOM 889 C CA . ASN A 1 107 ? -1.157 9.220 -2.900 1.00 62.22 107 ASN A CA 1
ATOM 890 C C . ASN A 1 107 ? -2.589 9.131 -3.433 1.00 62.22 107 ASN A C 1
ATOM 892 O O . ASN A 1 107 ? -3.447 8.477 -2.843 1.00 62.22 107 ASN A O 1
ATOM 896 N N . ARG A 1 108 ? -2.862 9.799 -4.558 1.00 60.41 108 ARG A N 1
ATOM 897 C CA . ARG A 1 108 ? -4.186 9.756 -5.193 1.00 60.41 108 ARG A CA 1
ATOM 898 C C . ARG A 1 108 ? -4.598 8.311 -5.490 1.00 60.41 108 ARG A C 1
ATOM 900 O O . ARG A 1 108 ? -5.756 7.976 -5.291 1.00 60.41 108 ARG A O 1
ATOM 907 N N . MET A 1 109 ? -3.630 7.461 -5.841 1.00 59.19 109 MET A N 1
ATOM 908 C CA . MET A 1 109 ? -3.828 6.024 -6.048 1.00 59.19 109 MET A CA 1
ATOM 909 C C . MET A 1 109 ? -4.158 5.249 -4.762 1.00 59.19 109 MET A C 1
ATOM 911 O O . MET A 1 109 ? -4.865 4.251 -4.819 1.00 59.19 109 MET A O 1
ATOM 915 N N . ASP A 1 110 ? -3.699 5.700 -3.588 1.00 63.91 110 ASP A N 1
ATOM 916 C CA . ASP A 1 110 ? -4.029 5.029 -2.323 1.00 63.91 110 ASP A CA 1
ATOM 917 C C . ASP A 1 110 ? -5.491 5.249 -1.916 1.00 63.91 110 ASP A C 1
ATOM 919 O O . ASP A 1 110 ? -6.029 4.437 -1.170 1.00 63.91 110 ASP A O 1
ATOM 923 N N . LYS A 1 111 ? -6.157 6.292 -2.435 1.00 65.00 111 LYS A N 1
ATOM 924 C CA . LYS A 1 111 ? -7.586 6.551 -2.182 1.00 65.00 111 LYS A CA 1
ATOM 925 C C . LYS A 1 111 ? -8.498 5.486 -2.805 1.00 65.00 111 LYS A C 1
ATOM 927 O O . LYS A 1 111 ? -9.610 5.263 -2.332 1.00 65.00 111 LYS A O 1
ATOM 932 N N . GLU A 1 112 ? -8.024 4.810 -3.849 1.00 66.56 112 GLU A N 1
ATOM 933 C CA . GLU A 1 112 ? -8.738 3.717 -4.519 1.00 66.56 112 GLU A CA 1
ATOM 934 C C . GLU A 1 112 ? -8.499 2.352 -3.866 1.00 66.56 112 GLU A C 1
ATOM 936 O O . GLU A 1 112 ? -9.182 1.381 -4.197 1.00 66.56 112 GLU A O 1
ATOM 941 N N . GLY A 1 113 ? -7.598 2.248 -2.887 1.00 74.06 113 GLY A N 1
ATOM 942 C CA . GLY A 1 113 ? -7.418 1.048 -2.070 1.00 74.06 113 GLY A CA 1
ATOM 943 C C . GLY A 1 113 ? -8.225 1.146 -0.778 1.00 74.06 113 GLY A C 1
ATOM 944 O O . GLY A 1 113 ? -8.105 2.136 -0.064 1.00 74.06 113 GLY A O 1
ATOM 945 N N . LYS A 1 114 ? -9.062 0.146 -0.475 1.00 78.19 114 LYS A N 1
ATOM 946 C CA . LYS A 1 114 ? -9.698 0.032 0.850 1.00 78.19 114 LYS A CA 1
ATOM 947 C C . LYS A 1 114 ? -8.998 -1.084 1.615 1.00 78.19 114 LYS A C 1
ATOM 949 O O . LYS A 1 114 ? -8.767 -2.159 1.057 1.00 78.19 114 LYS A O 1
ATOM 954 N N . GLU A 1 115 ? -8.613 -0.802 2.851 1.00 80.81 115 GLU A N 1
ATOM 955 C CA . GLU A 1 115 ? -8.006 -1.774 3.763 1.00 80.81 115 GLU A CA 1
ATOM 956 C C . GLU A 1 115 ? -9.098 -2.393 4.630 1.00 80.81 115 GLU A C 1
ATOM 958 O O . GLU A 1 115 ? -10.009 -1.693 5.072 1.00 80.81 115 GLU A O 1
ATOM 963 N N . ILE A 1 116 ? -9.015 -3.702 4.860 1.00 70.00 116 ILE A N 1
ATOM 964 C CA . ILE A 1 116 ? -9.868 -4.385 5.835 1.00 70.00 116 ILE A CA 1
ATOM 965 C C . ILE A 1 116 ? -9.284 -4.092 7.224 1.00 70.00 116 ILE A C 1
ATOM 967 O O . ILE A 1 116 ? -8.100 -4.346 7.457 1.00 70.00 116 ILE A O 1
ATOM 971 N N . ALA A 1 117 ? -10.103 -3.585 8.151 1.00 62.38 117 ALA A N 1
ATOM 972 C CA . ALA A 1 117 ? -9.726 -3.434 9.557 1.00 62.38 117 ALA A CA 1
ATOM 973 C C . ALA A 1 117 ? -9.103 -4.735 10.113 1.00 62.38 117 ALA A C 1
ATOM 975 O O . ALA A 1 117 ? -9.676 -5.814 9.988 1.00 62.38 117 ALA A O 1
ATOM 976 N N . GLY A 1 118 ? -7.892 -4.635 10.673 1.00 64.31 118 GLY A N 1
ATOM 977 C CA . GLY A 1 118 ? -7.111 -5.769 11.193 1.00 64.31 118 GLY A CA 1
ATOM 978 C C . GLY A 1 118 ? -6.021 -6.305 10.251 1.00 64.31 118 GLY A C 1
ATOM 979 O O . GLY A 1 118 ? -4.986 -6.766 10.728 1.00 64.31 118 GLY A O 1
ATOM 980 N N . MET A 1 119 ? -6.166 -6.166 8.927 1.00 63.06 119 MET A N 1
ATOM 981 C CA . MET A 1 119 ? -5.130 -6.527 7.944 1.00 63.06 119 MET A CA 1
ATOM 982 C C . MET A 1 119 ? -4.350 -5.286 7.504 1.00 63.06 119 MET A C 1
ATOM 984 O O . MET A 1 119 ? -4.578 -4.715 6.439 1.00 63.06 119 MET A O 1
ATOM 988 N N . ARG A 1 120 ? -3.410 -4.846 8.345 1.00 66.25 120 ARG A N 1
ATOM 989 C CA . ARG A 1 120 ? -2.649 -3.616 8.097 1.00 66.25 120 ARG A CA 1
ATOM 990 C C . ARG A 1 120 ? -1.723 -3.778 6.882 1.00 66.25 120 ARG A C 1
ATOM 992 O O . ARG A 1 120 ? -0.779 -4.565 6.918 1.00 66.25 120 ARG A O 1
ATOM 999 N N . GLY A 1 121 ? -1.973 -3.005 5.823 1.00 75.38 121 GLY A N 1
ATOM 1000 C CA . GLY A 1 121 ? -1.093 -2.905 4.650 1.00 75.38 121 GLY A CA 1
ATOM 1001 C C . GLY A 1 121 ? -1.429 -3.796 3.448 1.00 75.38 121 GLY A C 1
ATOM 1002 O O . GLY A 1 121 ? -0.654 -3.800 2.490 1.00 75.38 121 GLY A O 1
ATOM 1003 N N . TYR A 1 122 ? -2.553 -4.523 3.458 1.00 87.31 122 TYR A N 1
ATOM 1004 C CA . TYR A 1 122 ? -3.103 -5.155 2.250 1.00 87.31 122 TYR A CA 1
ATOM 1005 C C . TYR A 1 122 ? -4.357 -4.403 1.799 1.00 87.31 122 TYR A C 1
ATOM 1007 O O . TYR A 1 122 ? -5.309 -4.239 2.563 1.00 87.31 122 TYR A O 1
ATOM 1015 N N . LYS A 1 123 ? -4.356 -3.944 0.547 1.00 88.88 123 LYS A N 1
ATOM 1016 C CA . LYS A 1 123 ? -5.423 -3.114 -0.018 1.00 88.88 123 LYS A CA 1
ATOM 1017 C C . LYS A 1 123 ? -6.184 -3.867 -1.099 1.00 88.88 123 LYS A C 1
ATOM 1019 O O . LYS A 1 123 ? -5.595 -4.609 -1.883 1.00 88.88 123 LYS A O 1
ATOM 1024 N N . TYR A 1 124 ? -7.489 -3.625 -1.169 1.00 90.88 124 TYR A N 1
ATOM 1025 C CA . TYR A 1 124 ? -8.332 -4.066 -2.278 1.00 90.88 124 TYR A CA 1
ATOM 1026 C C . TYR A 1 124 ? -8.662 -2.877 -3.183 1.00 90.88 124 TYR A C 1
ATOM 1028 O O . TYR A 1 124 ? -9.239 -1.875 -2.731 1.00 90.88 124 TYR A O 1
ATOM 1036 N N . PHE A 1 125 ? -8.281 -2.989 -4.456 1.00 89.25 125 PHE A N 1
ATOM 1037 C CA . PHE A 1 125 ? -8.434 -1.940 -5.468 1.00 89.25 125 PHE A CA 1
ATOM 1038 C C . PHE A 1 125 ? -9.602 -2.235 -6.412 1.00 89.25 125 PHE A C 1
ATOM 1040 O O . PHE A 1 125 ? -9.793 -3.375 -6.832 1.00 89.25 125 PHE A O 1
ATOM 1047 N N . GLY A 1 126 ? -10.375 -1.204 -6.769 1.00 88.31 126 GLY A N 1
ATOM 1048 C CA . GLY A 1 126 ? -11.445 -1.306 -7.769 1.00 88.31 126 GLY A CA 1
ATOM 1049 C C . GLY A 1 126 ? -12.382 -2.501 -7.544 1.00 88.31 126 GLY A C 1
ATOM 1050 O O . GLY A 1 126 ? -12.891 -2.698 -6.439 1.00 88.31 126 GLY A O 1
ATOM 1051 N N . ARG A 1 127 ? -12.551 -3.328 -8.586 1.00 89.50 127 ARG A N 1
ATOM 1052 C CA . ARG A 1 127 ? -13.416 -4.524 -8.591 1.00 89.50 127 ARG A CA 1
ATOM 1053 C C . ARG A 1 127 ? -12.962 -5.621 -7.620 1.00 89.50 127 ARG A C 1
ATOM 1055 O O . ARG A 1 127 ? -13.765 -6.470 -7.246 1.00 89.50 127 ARG A O 1
ATOM 1062 N N . ALA A 1 128 ? -11.715 -5.593 -7.140 1.00 90.56 128 ALA A N 1
ATOM 1063 C CA . ALA A 1 128 ? -11.258 -6.532 -6.112 1.00 90.56 128 ALA A CA 1
ATOM 1064 C C . ALA A 1 128 ? -12.017 -6.368 -4.781 1.00 90.56 128 ALA A C 1
ATOM 1066 O O . ALA A 1 128 ? -12.046 -7.292 -3.972 1.00 90.56 128 ALA A O 1
ATOM 1067 N N . ARG A 1 129 ? -12.666 -5.217 -4.561 1.00 88.69 129 ARG A N 1
ATOM 1068 C CA . ARG A 1 129 ? -13.546 -4.973 -3.408 1.00 88.69 129 ARG A CA 1
ATOM 1069 C C . ARG A 1 129 ? -14.893 -5.692 -3.520 1.00 88.69 129 ARG A C 1
ATOM 1071 O O . ARG A 1 129 ? -15.502 -5.984 -2.496 1.00 88.69 129 ARG A O 1
ATOM 1078 N N . ASP A 1 130 ? -15.341 -5.974 -4.743 1.00 88.69 130 ASP A N 1
ATOM 1079 C CA . ASP A 1 130 ? -16.635 -6.607 -5.026 1.00 88.69 130 ASP A CA 1
ATOM 1080 C C . ASP A 1 130 ? -16.565 -8.136 -5.015 1.00 88.69 130 ASP A C 1
ATOM 1082 O O . ASP A 1 130 ? -17.587 -8.803 -5.185 1.00 88.69 130 ASP A O 1
ATOM 1086 N N . LEU A 1 131 ? -15.369 -8.694 -4.805 1.00 89.31 131 LEU A N 1
ATOM 1087 C CA . LEU A 1 131 ? -15.177 -10.130 -4.697 1.00 89.31 131 LEU A CA 1
ATOM 1088 C C . LEU A 1 131 ? -16.030 -10.713 -3.555 1.00 89.31 131 LEU A C 1
ATOM 1090 O O . LEU A 1 131 ? -16.108 -10.114 -2.472 1.00 89.31 131 LEU A O 1
ATOM 1094 N N . PRO A 1 132 ? -16.624 -11.905 -3.758 1.00 87.94 132 PRO A N 1
ATOM 1095 C CA . PRO A 1 132 ? -17.359 -12.596 -2.704 1.00 87.94 132 PRO A CA 1
ATOM 1096 C C . PRO A 1 132 ? -16.432 -12.857 -1.504 1.00 87.94 132 PRO A C 1
ATOM 1098 O O . PRO A 1 132 ? -15.257 -13.197 -1.676 1.00 87.94 132 PRO A O 1
ATOM 1101 N N . GLY A 1 133 ? -16.937 -12.628 -0.289 1.00 85.31 133 GLY A N 1
ATOM 1102 C CA . GLY A 1 133 ? -16.164 -12.606 0.960 1.00 85.31 133 GLY A CA 1
ATOM 1103 C C . GLY A 1 133 ? -15.596 -11.223 1.304 1.00 85.31 133 GLY A C 1
ATOM 1104 O O . GLY A 1 133 ? -15.930 -10.664 2.342 1.00 85.31 133 GLY A O 1
ATOM 1105 N N . VAL A 1 134 ? -14.807 -10.605 0.418 1.00 86.12 134 VAL A N 1
ATOM 1106 C CA . VAL A 1 134 ? -14.214 -9.265 0.654 1.00 86.12 134 VAL A CA 1
ATOM 1107 C C . VAL A 1 134 ? -15.298 -8.193 0.795 1.00 86.12 134 VAL A C 1
ATOM 1109 O O . VAL A 1 134 ? -15.252 -7.357 1.701 1.00 86.12 134 VAL A O 1
ATOM 1112 N N . LYS A 1 135 ? -16.312 -8.256 -0.072 1.00 89.44 135 LYS A N 1
ATOM 1113 C CA . LYS A 1 135 ? -17.470 -7.360 -0.036 1.00 89.44 135 LYS A CA 1
ATOM 1114 C C . LYS A 1 135 ? -18.235 -7.449 1.286 1.00 89.44 135 LYS A C 1
ATOM 1116 O O . LYS A 1 135 ? -18.688 -6.429 1.802 1.00 89.44 135 LYS A O 1
ATOM 1121 N N . GLU A 1 136 ? -18.363 -8.652 1.840 1.00 88.50 136 GLU A N 1
ATOM 1122 C CA . GLU A 1 136 ? -19.056 -8.893 3.108 1.00 88.50 136 GLU A CA 1
ATOM 1123 C C . GLU A 1 136 ? -18.280 -8.296 4.280 1.00 88.50 136 GLU A C 1
ATOM 1125 O O . GLU A 1 136 ? -18.886 -7.621 5.105 1.00 88.50 136 GLU A O 1
ATOM 1130 N N . PHE A 1 137 ? -16.949 -8.433 4.302 1.00 85.56 137 PHE A N 1
ATOM 1131 C CA . PHE A 1 137 ? -16.107 -7.783 5.314 1.00 85.56 137 PHE A CA 1
ATOM 1132 C C . PHE A 1 137 ? -16.232 -6.261 5.280 1.00 85.56 137 PHE A C 1
ATOM 1134 O O . PHE A 1 137 ? -16.373 -5.629 6.326 1.00 85.56 137 PHE A O 1
ATOM 1141 N N . PHE A 1 138 ? -16.233 -5.655 4.088 1.00 83.88 138 PHE A N 1
ATOM 1142 C CA . PHE A 1 138 ? -16.418 -4.209 3.984 1.00 83.88 138 PHE A CA 1
ATOM 1143 C C . PHE A 1 138 ? -17.820 -3.757 4.385 1.00 83.88 138 PHE A C 1
ATOM 1145 O O . PHE A 1 138 ? -17.949 -2.696 4.990 1.00 83.88 138 PHE A O 1
ATOM 1152 N N . ALA A 1 139 ? -18.856 -4.532 4.064 1.00 84.38 139 ALA A N 1
ATOM 1153 C CA . ALA A 1 139 ? -20.219 -4.232 4.489 1.00 84.38 139 ALA A CA 1
ATOM 1154 C C . ALA A 1 139 ? -20.406 -4.425 6.005 1.00 84.38 139 ALA A C 1
ATOM 1156 O O . ALA A 1 139 ? -21.100 -3.631 6.634 1.00 84.38 139 ALA A O 1
ATOM 1157 N N . ALA A 1 140 ? -19.774 -5.443 6.595 1.00 81.88 140 ALA A N 1
ATOM 1158 C CA . ALA A 1 140 ? -19.780 -5.696 8.033 1.00 81.88 140 ALA A CA 1
ATOM 1159 C C . ALA A 1 140 ? -19.081 -4.569 8.803 1.00 81.88 140 ALA A C 1
ATOM 1161 O O . ALA A 1 140 ? -19.644 -4.069 9.768 1.00 81.88 140 ALA A O 1
ATOM 1162 N N . GLN A 1 141 ? -17.929 -4.089 8.320 1.00 72.12 141 GLN A N 1
ATOM 1163 C CA . GLN A 1 141 ? -17.236 -2.941 8.921 1.00 72.12 141 GLN A CA 1
ATOM 1164 C C . GLN A 1 141 ? -18.072 -1.665 8.874 1.00 72.12 141 GLN A C 1
ATOM 1166 O O . GLN A 1 141 ? -18.124 -0.942 9.857 1.00 72.12 141 GLN A O 1
ATOM 1171 N N . VAL A 1 142 ? -18.781 -1.409 7.771 1.00 72.12 142 VAL A N 1
ATOM 1172 C CA . VAL A 1 142 ? -19.692 -0.253 7.684 1.00 72.12 142 VAL A CA 1
ATOM 1173 C C . VAL A 1 142 ? -20.862 -0.376 8.669 1.00 72.12 142 VAL A C 1
ATOM 1175 O O . VAL A 1 142 ? -21.355 0.637 9.146 1.00 72.12 142 VAL A O 1
ATOM 1178 N N . LYS A 1 143 ? -21.309 -1.597 8.991 1.00 65.50 143 LYS A N 1
ATOM 1179 C CA . LYS A 1 143 ? -22.348 -1.824 10.009 1.00 65.50 143 LYS A CA 1
ATOM 1180 C C . LYS A 1 143 ? -21.823 -1.694 11.440 1.00 65.50 143 LYS A C 1
ATOM 1182 O O . LYS A 1 143 ? -22.579 -1.285 12.309 1.00 65.50 143 LYS A O 1
ATOM 1187 N N . GLU A 1 144 ? -20.575 -2.082 11.687 1.00 61.47 144 GLU A N 1
ATOM 1188 C CA . GLU A 1 144 ? -19.931 -1.995 13.005 1.00 61.47 144 GLU A CA 1
ATOM 1189 C C . GLU A 1 144 ? -19.477 -0.562 13.323 1.00 61.47 144 GLU A C 1
ATOM 1191 O O . GLU A 1 144 ? -19.572 -0.114 14.465 1.00 61.47 144 GLU A O 1
ATOM 1196 N N . GLU A 1 145 ? -19.103 0.205 12.297 1.00 59.28 145 GLU A N 1
ATOM 1197 C CA . GLU A 1 145 ? -19.022 1.666 12.334 1.00 59.28 145 GLU A CA 1
ATOM 1198 C C . GLU A 1 145 ? -20.434 2.284 12.350 1.00 59.28 145 GLU A C 1
ATOM 1200 O O . GLU A 1 145 ? -20.781 3.115 11.512 1.00 59.28 145 GLU A O 1
ATOM 1205 N N . VAL A 1 146 ? -21.271 1.889 13.317 1.00 57.25 146 VAL A N 1
ATOM 1206 C CA . VAL A 1 146 ? -22.462 2.670 13.674 1.00 57.25 146 VAL A CA 1
ATOM 1207 C C . VAL A 1 146 ? -21.988 4.110 13.897 1.00 57.25 146 VAL A C 1
ATOM 1209 O O . VAL A 1 146 ? -20.988 4.304 14.607 1.00 57.25 146 VAL A O 1
ATOM 1212 N N . PRO A 1 147 ? -22.625 5.124 13.279 1.00 57.22 147 PRO A N 1
ATOM 1213 C CA . PRO A 1 147 ? -22.165 6.495 13.387 1.00 57.22 147 PRO A CA 1
ATOM 1214 C C . PRO A 1 147 ? -22.008 6.847 14.863 1.00 57.22 147 PRO A C 1
ATOM 1216 O O . PRO A 1 147 ? -22.967 6.801 15.629 1.00 57.22 147 PRO A O 1
ATOM 1219 N N . LYS A 1 148 ? -20.805 7.251 15.279 1.00 56.00 148 LYS A N 1
ATOM 1220 C CA . LYS A 1 148 ? -20.589 7.821 16.622 1.00 56.00 148 LYS A CA 1
ATOM 1221 C C . LYS A 1 148 ? -21.464 9.058 16.881 1.00 56.00 148 LYS A C 1
ATOM 1223 O O . LYS A 1 148 ? -21.518 9.532 18.009 1.00 56.00 148 LYS A O 1
ATOM 1228 N N . ASP A 1 149 ? -22.127 9.569 15.846 1.00 57.62 149 ASP A N 1
ATOM 1229 C CA . ASP A 1 149 ? -23.131 10.624 15.904 1.00 57.62 149 ASP A CA 1
ATOM 1230 C C . ASP A 1 149 ? -24.514 10.152 16.399 1.00 57.62 149 ASP A C 1
ATOM 1232 O O . ASP A 1 149 ? -25.296 10.994 16.829 1.00 57.62 149 ASP A O 1
ATOM 1236 N N . GLU A 1 150 ? -24.815 8.846 16.384 1.00 56.75 150 GLU A N 1
ATOM 1237 C CA . GLU A 1 150 ? -26.072 8.280 16.914 1.00 56.75 150 GLU A CA 1
ATOM 1238 C C . GLU A 1 150 ? -25.981 7.880 18.393 1.00 56.75 150 GLU A C 1
ATOM 1240 O O . GLU A 1 150 ? -27.002 7.749 19.069 1.00 56.75 150 GLU A O 1
ATOM 1245 N N . LEU A 1 151 ? -24.768 7.727 18.931 1.00 58.25 151 LEU A N 1
ATOM 1246 C CA . LEU A 1 151 ? -24.584 7.682 20.377 1.00 58.25 151 LEU A CA 1
ATOM 1247 C C . LEU A 1 151 ? -24.867 9.091 20.910 1.00 58.25 151 LEU A C 1
ATOM 1249 O O . LEU A 1 151 ? -24.245 10.035 20.413 1.00 58.25 151 LEU A O 1
ATOM 1253 N N . PRO A 1 152 ? -25.768 9.273 21.896 1.00 64.50 152 PRO A N 1
ATOM 1254 C CA . PRO A 1 152 ? -25.990 10.581 22.489 1.00 64.50 152 PRO A CA 1
ATOM 1255 C C . PRO A 1 152 ? -24.647 11.084 23.010 1.00 64.50 152 PRO A C 1
ATOM 1257 O O . PRO A 1 152 ? -24.095 10.547 23.973 1.00 64.50 152 PRO A O 1
ATOM 1260 N N . LYS A 1 153 ? -24.076 12.072 22.309 1.00 65.94 153 LYS A N 1
ATOM 1261 C CA . LYS A 1 153 ? -22.852 12.743 22.729 1.00 65.94 153 LYS A CA 1
ATOM 1262 C C . LYS A 1 153 ? -23.129 13.243 24.136 1.00 65.94 153 LYS A C 1
ATOM 1264 O O . LYS A 1 153 ? -24.066 14.003 24.352 1.00 65.94 153 LYS A O 1
ATOM 1269 N N . PHE A 1 154 ? -22.368 12.736 25.096 1.00 67.56 154 PHE A N 1
ATOM 1270 C CA . PHE A 1 154 ? -22.469 13.175 26.474 1.00 67.56 154 PHE A CA 1
ATOM 1271 C C . PHE A 1 154 ? -22.141 14.671 26.506 1.00 67.56 154 PHE A C 1
ATOM 1273 O O . PHE A 1 154 ? -20.985 15.061 26.315 1.00 67.56 154 PHE A O 1
ATOM 1280 N N . ASP A 1 155 ? -23.173 15.503 26.652 1.00 73.69 155 ASP A N 1
ATOM 1281 C CA . ASP A 1 155 ? -23.056 16.957 26.666 1.00 73.69 155 ASP A CA 1
ATOM 1282 C C . ASP A 1 155 ? -22.332 17.376 27.944 1.00 73.69 155 ASP A C 1
ATOM 1284 O O . ASP A 1 155 ? -22.937 17.614 28.988 1.00 73.69 155 ASP A O 1
ATOM 1288 N N . ARG A 1 156 ? -21.005 17.500 27.853 1.00 68.44 156 ARG A N 1
ATOM 1289 C CA . ARG A 1 156 ? -20.153 17.953 28.966 1.00 68.44 156 ARG A CA 1
ATOM 1290 C C . ARG A 1 156 ? -20.518 19.360 29.450 1.00 68.44 156 ARG A C 1
ATOM 1292 O O . ARG A 1 156 ? -20.147 19.736 30.549 1.00 68.44 156 ARG A O 1
ATOM 1299 N N . THR A 1 157 ? -21.242 20.122 28.631 1.00 74.88 157 THR A N 1
ATOM 1300 C CA . THR A 1 157 ? -21.765 21.459 28.934 1.00 74.88 157 THR A CA 1
ATOM 1301 C C . THR A 1 157 ? -22.991 21.455 29.844 1.00 74.88 157 THR A C 1
ATOM 1303 O O . THR A 1 157 ? -23.359 22.516 30.327 1.00 74.88 157 THR A O 1
ATOM 1306 N N . ARG A 1 158 ? -23.643 20.303 30.055 1.00 73.00 158 ARG A N 1
ATOM 1307 C CA . ARG A 1 158 ? -24.766 20.144 31.002 1.00 73.00 158 ARG A CA 1
ATOM 1308 C C . ARG A 1 158 ? -24.323 19.588 32.357 1.00 73.00 158 ARG A C 1
ATOM 1310 O O . ARG A 1 158 ? -25.159 19.164 33.144 1.00 73.00 158 ARG A O 1
ATOM 1317 N N . LEU A 1 159 ? -23.016 19.502 32.585 1.00 80.38 159 LEU A N 1
ATOM 1318 C CA . LEU A 1 159 ? -22.467 19.048 33.852 1.00 80.38 159 LEU A CA 1
ATOM 1319 C C . LEU A 1 159 ? -22.294 20.268 34.741 1.00 80.38 159 LEU 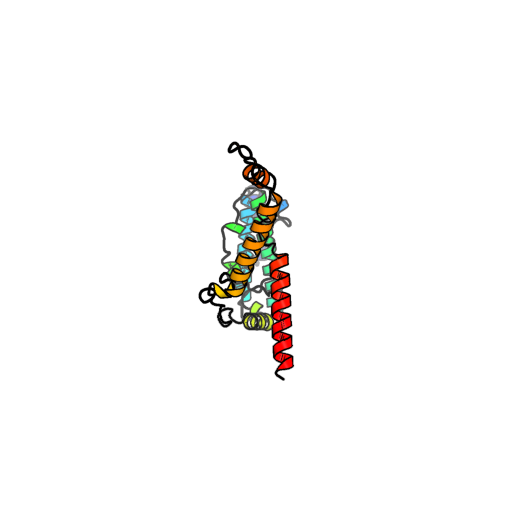A C 1
ATOM 1321 O O . LEU A 1 159 ? -21.405 21.087 34.509 1.00 80.38 159 LEU A O 1
ATOM 1325 N N . ASP A 1 160 ? -23.170 20.377 35.729 1.00 77.38 160 ASP A N 1
ATOM 1326 C CA . ASP A 1 160 ? -23.104 21.432 36.728 1.00 77.38 160 ASP A CA 1
ATOM 1327 C C . ASP A 1 160 ? -21.966 21.172 37.727 1.00 77.38 160 ASP A C 1
ATOM 1329 O O . ASP A 1 160 ? -21.397 20.078 37.790 1.00 77.38 160 ASP A O 1
ATOM 1333 N N . ALA A 1 161 ? -21.625 22.188 38.525 1.00 78.62 161 ALA A N 1
ATOM 1334 C CA . ALA A 1 161 ? -20.604 22.100 39.575 1.00 78.62 161 ALA A CA 1
ATOM 1335 C C . ALA A 1 161 ? -20.856 20.934 40.556 1.00 78.62 161 ALA A C 1
ATOM 1337 O O . ALA A 1 161 ? -19.907 20.349 41.076 1.00 78.62 161 ALA A O 1
ATOM 1338 N N . GLU A 1 162 ? -22.124 20.552 40.728 1.00 78.38 162 GLU A N 1
ATOM 1339 C CA . GLU A 1 162 ? -22.576 19.384 41.488 1.00 78.38 162 GLU A CA 1
ATOM 1340 C C . GLU A 1 162 ? -22.030 18.059 40.924 1.00 78.38 162 GLU A C 1
ATOM 1342 O O . GLU A 1 162 ? -21.559 17.215 41.679 1.00 78.38 162 GLU A O 1
ATOM 1347 N N . TYR A 1 163 ? -21.991 17.887 39.594 1.00 80.31 163 TYR A N 1
ATOM 1348 C CA . TYR A 1 163 ? -21.482 16.661 38.957 1.00 80.31 163 TYR A CA 1
ATOM 1349 C C . TYR A 1 163 ? -19.991 16.433 39.234 1.00 80.31 163 TYR A C 1
ATOM 1351 O O . TYR A 1 163 ? -19.532 15.295 39.325 1.00 80.31 163 TYR A O 1
ATOM 1359 N N . PHE A 1 164 ? -19.229 17.520 39.343 1.00 78.38 164 PHE A N 1
ATOM 1360 C CA . PHE A 1 164 ? -17.802 17.473 39.649 1.00 78.38 164 PHE A CA 1
ATOM 1361 C C . PHE A 1 164 ? -17.506 17.539 41.154 1.00 78.38 164 PHE A C 1
ATOM 1363 O O . PHE A 1 164 ? -16.334 17.529 41.521 1.00 78.38 164 PHE A O 1
ATOM 1370 N N . GLY A 1 165 ? -18.537 17.587 42.008 1.00 74.38 165 GLY A N 1
ATOM 1371 C CA . GLY A 1 165 ? -18.378 17.601 43.462 1.00 74.38 165 GLY A CA 1
ATOM 1372 C C . GLY A 1 165 ? -17.772 18.894 44.011 1.00 74.38 165 GLY A C 1
ATOM 1373 O O . GLY A 1 165 ? -17.106 18.857 45.036 1.00 74.38 165 GLY A O 1
ATOM 1374 N N . PHE A 1 166 ? -17.960 20.031 43.330 1.00 74.75 166 PHE A N 1
ATOM 1375 C CA . PHE A 1 166 ? -17.491 21.340 43.817 1.00 74.75 166 PHE A CA 1
ATOM 1376 C C . PHE A 1 166 ? -18.457 22.006 44.807 1.00 74.75 166 PHE A C 1
ATOM 1378 O O . PHE A 1 166 ? -18.128 23.048 45.368 1.00 74.75 166 PHE A O 1
ATOM 1385 N N . ILE A 1 167 ? -19.661 21.458 44.972 1.00 76.12 167 ILE A N 1
ATOM 1386 C CA . ILE A 1 167 ? -20.611 21.891 45.995 1.00 76.12 167 ILE A CA 1
ATOM 1387 C C . ILE A 1 167 ? -20.433 20.933 47.166 1.00 76.12 167 ILE A C 1
ATOM 1389 O O . ILE A 1 167 ? -20.785 19.761 47.060 1.00 76.12 167 ILE A O 1
ATOM 1393 N N . GLU A 1 168 ? -19.839 21.432 48.243 1.00 71.25 168 GLU A N 1
ATOM 1394 C CA . GLU A 1 168 ? -19.717 20.700 49.500 1.00 71.25 168 GLU A CA 1
ATOM 1395 C C . GLU A 1 168 ? -21.082 20.648 50.196 1.00 71.25 168 GLU A C 1
ATOM 1397 O O . GLU A 1 168 ? -21.852 21.614 50.162 1.00 71.25 168 GLU A O 1
ATOM 1402 N N . ASP A 1 169 ? -21.398 19.513 50.821 1.00 79.44 169 ASP A N 1
ATOM 1403 C CA . ASP A 1 169 ? -22.622 19.379 51.605 1.00 79.44 169 ASP A CA 1
ATOM 1404 C C . ASP A 1 169 ? -22.568 20.350 52.801 1.00 79.44 169 ASP A C 1
ATOM 1406 O O . ASP A 1 169 ? -21.590 20.337 53.553 1.00 79.44 169 ASP A O 1
ATOM 1410 N N . PRO A 1 170 ? -23.610 21.166 53.044 1.00 79.50 170 PRO A N 1
ATOM 1411 C CA . PRO A 1 170 ? -23.577 22.211 54.074 1.00 79.50 170 PRO A CA 1
ATOM 1412 C C . PRO A 1 170 ? -23.332 21.657 55.485 1.00 79.50 170 PRO A C 1
ATOM 1414 O O . PRO A 1 170 ? -22.752 22.329 56.333 1.00 79.50 170 PRO A O 1
ATOM 1417 N N . ASP A 1 171 ? -23.745 20.416 55.729 1.00 79.94 171 ASP A N 1
ATOM 1418 C CA . ASP A 1 171 ? -23.533 19.738 57.003 1.00 79.94 171 ASP A CA 1
ATOM 1419 C C . ASP A 1 171 ? -22.073 19.295 57.200 1.00 79.94 171 ASP A C 1
ATOM 1421 O O . ASP A 1 171 ? -21.604 19.240 58.334 1.00 79.94 171 ASP A O 1
ATOM 1425 N N . VAL A 1 172 ? -21.362 18.964 56.111 1.00 79.56 172 VAL A N 1
ATOM 1426 C CA . VAL A 1 172 ? -19.929 18.622 56.154 1.00 79.56 172 VAL A CA 1
ATOM 1427 C C . VAL A 1 172 ? -19.132 19.873 56.508 1.00 79.56 172 VAL A C 1
ATOM 1429 O O . VAL A 1 172 ? -18.317 19.835 57.424 1.00 79.56 172 VAL A O 1
ATOM 1432 N N . VAL A 1 173 ? -19.448 20.999 55.860 1.00 83.25 173 VAL A N 1
ATOM 1433 C CA . VAL A 1 173 ? -18.818 22.300 56.138 1.00 83.25 173 VAL A CA 1
ATOM 1434 C C . VAL A 1 173 ? -19.001 22.696 57.606 1.00 83.25 173 VAL A C 1
ATOM 1436 O O . VAL A 1 173 ? -18.038 23.058 58.277 1.00 83.25 173 VAL A O 1
ATOM 1439 N N . ALA A 1 174 ? -20.221 22.568 58.139 1.00 84.56 174 ALA A N 1
ATOM 1440 C CA . ALA A 1 174 ? -20.497 22.876 59.543 1.00 84.56 174 ALA A CA 1
ATOM 1441 C C . ALA A 1 174 ? -19.689 21.988 60.509 1.00 84.56 174 ALA A C 1
ATOM 1443 O O . ALA A 1 174 ? -19.143 22.479 61.497 1.00 84.56 174 ALA A O 1
ATOM 1444 N N . PHE A 1 175 ? -19.573 20.690 60.212 1.00 85.00 175 PHE A N 1
ATOM 1445 C CA . PHE A 1 175 ? -18.775 19.769 61.020 1.00 85.00 175 PHE A CA 1
ATOM 1446 C C . PHE A 1 175 ? -17.278 20.115 60.991 1.00 85.00 175 PHE A C 1
ATOM 1448 O O . PHE A 1 175 ? -16.618 20.108 62.033 1.00 85.00 175 PHE A O 1
ATOM 1455 N N . GLU A 1 176 ? -16.742 20.457 59.818 1.00 83.12 176 GLU A N 1
ATOM 1456 C CA . GLU A 1 176 ? -15.347 20.876 59.677 1.00 83.12 176 GLU A CA 1
ATOM 1457 C C . GLU A 1 176 ? -15.050 22.145 60.485 1.00 83.12 176 GLU A C 1
ATOM 1459 O O . GLU A 1 176 ? -14.042 22.189 61.195 1.00 83.12 176 GLU A O 1
ATOM 1464 N N . GLU A 1 177 ? -15.935 23.146 60.449 1.00 85.31 177 GLU A N 1
ATOM 1465 C CA . GLU A 1 177 ? -15.801 24.381 61.235 1.00 85.31 177 GLU A CA 1
ATOM 1466 C C . GLU A 1 177 ? -15.829 24.116 62.751 1.00 85.31 177 GLU A C 1
ATOM 1468 O O . GLU A 1 177 ? -15.003 24.654 63.500 1.00 85.31 177 GLU A O 1
ATOM 1473 N N . GLU A 1 178 ? -16.733 23.253 63.225 1.00 86.62 178 GLU A N 1
ATOM 1474 C CA . GLU A 1 178 ? -16.808 22.869 64.639 1.00 86.62 178 GLU A CA 1
ATOM 1475 C C . GLU A 1 178 ? -15.551 22.120 65.100 1.00 86.62 178 GLU A C 1
ATOM 1477 O O . GLU A 1 178 ? -15.017 22.389 66.183 1.00 86.62 178 GLU A O 1
ATOM 1482 N N . LEU A 1 179 ? -15.043 21.203 64.276 1.00 85.44 179 LEU A N 1
ATOM 1483 C CA . LEU A 1 179 ? -13.846 20.427 64.585 1.00 85.44 179 LEU A CA 1
ATOM 1484 C C . LEU A 1 179 ? -12.581 21.302 64.555 1.00 85.44 179 LEU A C 1
ATOM 1486 O O . LEU A 1 179 ? -11.721 21.163 65.431 1.00 85.44 179 LEU A O 1
ATOM 1490 N N . GLN A 1 180 ? -12.494 22.255 63.617 1.00 81.38 180 GLN A N 1
ATOM 1491 C CA . GLN A 1 180 ? -11.467 23.307 63.612 1.00 81.38 180 GLN A CA 1
ATOM 1492 C C . GLN A 1 180 ? -11.507 24.113 64.912 1.00 81.38 180 GLN A C 1
ATOM 1494 O O . GLN A 1 180 ? -10.480 24.292 65.572 1.00 81.38 180 GLN A O 1
ATOM 1499 N N . ALA A 1 181 ? -12.690 24.570 65.332 1.00 84.25 181 ALA A N 1
ATOM 1500 C CA . ALA A 1 181 ? -12.852 25.328 66.570 1.00 84.25 181 ALA A CA 1
ATOM 1501 C C . ALA A 1 181 ? -12.425 24.518 67.809 1.00 84.25 181 ALA A C 1
ATOM 1503 O O . ALA A 1 181 ? -11.772 25.048 68.708 1.00 84.25 181 ALA A O 1
ATOM 1504 N N . GLN A 1 182 ? -12.725 23.219 67.855 1.00 84.56 182 GLN A N 1
ATOM 1505 C CA . GLN A 1 182 ? -12.299 22.355 68.959 1.00 84.56 182 GLN A CA 1
ATOM 1506 C C . GLN A 1 182 ? -10.782 22.137 68.978 1.00 84.56 182 GLN A C 1
ATOM 1508 O O . GLN A 1 182 ? -10.149 22.323 70.021 1.00 84.56 182 GLN A O 1
ATOM 1513 N N . LYS A 1 183 ? -10.175 21.788 67.836 1.00 82.19 183 LYS A N 1
ATOM 1514 C CA . LYS A 1 183 ? -8.723 21.568 67.735 1.00 82.19 183 LYS A CA 1
ATOM 1515 C C . LYS A 1 183 ? -7.936 22.845 68.023 1.00 82.19 183 LYS A C 1
ATOM 1517 O O . LYS A 1 183 ? -6.955 22.805 68.764 1.00 82.19 183 LYS A O 1
ATOM 1522 N N . THR A 1 184 ? -8.393 23.993 67.519 1.00 77.75 184 THR A N 1
ATOM 1523 C CA . THR A 1 184 ? -7.789 25.301 67.828 1.00 77.75 184 THR A CA 1
ATOM 1524 C C . THR A 1 184 ? -7.863 25.624 69.320 1.00 77.75 184 THR A C 1
ATOM 1526 O O . THR A 1 184 ? -6.859 26.043 69.892 1.00 77.75 184 THR A O 1
ATOM 1529 N N . GLN A 1 185 ? -8.998 25.384 69.985 1.00 80.38 185 GLN A N 1
ATOM 1530 C CA . GLN A 1 185 ? -9.127 25.583 71.433 1.00 80.38 185 GLN A CA 1
ATOM 1531 C C . GLN A 1 185 ? -8.218 24.647 72.237 1.00 80.38 185 GLN A C 1
ATOM 1533 O O . GLN A 1 185 ? -7.550 25.100 73.167 1.00 80.38 185 GLN A O 1
ATOM 1538 N 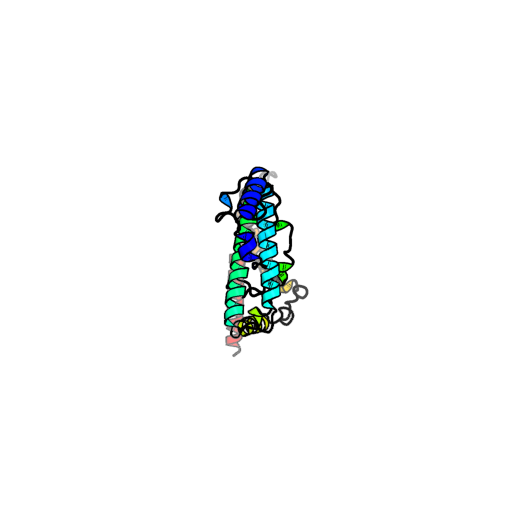N . GLN A 1 186 ? -8.149 23.363 71.873 1.00 80.75 186 GLN A N 1
ATOM 1539 C CA . GLN A 1 186 ? -7.249 22.396 72.513 1.00 80.75 186 GLN A CA 1
ATOM 1540 C C . GLN A 1 186 ? -5.781 22.795 72.340 1.00 80.75 186 GLN A C 1
ATOM 1542 O O . GLN A 1 186 ? -5.008 22.762 73.299 1.00 80.75 186 GLN A O 1
ATOM 1547 N N . TYR A 1 187 ? -5.408 23.239 71.139 1.00 75.06 187 TYR A N 1
ATOM 1548 C CA . TYR A 1 187 ? -4.068 23.728 70.848 1.00 75.06 187 TYR A CA 1
ATOM 1549 C C . TYR A 1 187 ? -3.740 24.995 71.653 1.00 75.06 187 TYR A C 1
ATOM 1551 O O . TYR A 1 187 ? -2.703 25.053 72.314 1.00 75.06 187 TYR A O 1
ATOM 1559 N N . LEU A 1 188 ? -4.648 25.973 71.701 1.00 73.44 188 LEU A N 1
ATOM 1560 C CA . LEU A 1 188 ? -4.480 27.182 72.515 1.00 73.44 188 LEU A CA 1
ATOM 1561 C C . LEU A 1 188 ? -4.374 26.872 74.014 1.00 73.44 188 LEU A C 1
ATOM 1563 O O . LEU A 1 188 ? -3.570 27.492 74.705 1.00 73.44 188 LEU A O 1
ATOM 1567 N N . ALA A 1 189 ? -5.134 25.897 74.516 1.00 77.56 189 ALA A N 1
ATOM 1568 C CA . ALA A 1 189 ? -5.033 25.440 75.901 1.00 77.56 189 ALA A CA 1
ATOM 1569 C C . ALA A 1 189 ? -3.691 24.738 76.186 1.00 77.56 189 ALA A C 1
ATOM 1571 O O . ALA A 1 189 ? -3.127 24.903 77.268 1.00 77.56 189 ALA A O 1
ATOM 1572 N N . SER A 1 190 ? -3.150 24.000 75.209 1.00 75.06 190 SER A N 1
ATOM 1573 C CA . SER A 1 190 ? -1.840 23.340 75.318 1.00 75.06 190 SER A CA 1
ATOM 1574 C C . SER A 1 190 ? -0.662 24.321 75.372 1.00 75.06 190 SER A C 1
ATOM 1576 O O . SER A 1 190 ? 0.365 24.011 75.972 1.00 75.06 190 SER A O 1
ATOM 1578 N N . LEU A 1 191 ? -0.824 25.526 74.809 1.00 69.56 191 LEU A N 1
ATOM 1579 C CA . LEU A 1 191 ? 0.208 26.570 74.785 1.00 69.56 191 LEU A CA 1
ATOM 1580 C C . LEU A 1 191 ? 0.428 27.258 76.149 1.00 69.56 191 LEU A C 1
ATOM 1582 O O . LEU A 1 191 ? 1.371 28.037 76.287 1.00 69.56 191 LEU A O 1
ATOM 1586 N N . GLY A 1 192 ? -0.376 26.933 77.170 1.00 63.25 192 GLY A N 1
ATOM 1587 C CA . GLY A 1 192 ? -0.236 27.447 78.535 1.00 63.25 192 GLY A CA 1
ATOM 1588 C C . GLY A 1 192 ? -0.553 28.948 78.681 1.00 63.25 192 GLY A C 1
ATOM 1589 O O . GLY A 1 192 ? -0.775 29.652 77.693 1.00 63.25 192 GLY A O 1
ATOM 1590 N N . PRO A 1 193 ? -0.621 29.478 79.919 1.00 62.88 193 PRO A N 1
ATOM 1591 C CA . PRO A 1 193 ? -0.825 30.906 80.137 1.00 62.88 193 PRO A CA 1
ATOM 1592 C C . PRO A 1 193 ? 0.382 31.696 79.618 1.00 62.88 193 PRO A C 1
ATOM 1594 O O . PRO A 1 193 ? 1.525 31.409 79.975 1.00 62.88 193 PRO A O 1
ATOM 1597 N N . LYS A 1 194 ? 0.114 32.708 78.784 1.00 58.38 194 LYS A N 1
ATOM 1598 C CA . LYS A 1 194 ? 1.137 33.642 78.301 1.00 58.38 194 LYS A CA 1
ATOM 1599 C C . LYS A 1 194 ? 1.805 34.303 79.517 1.00 58.38 194 LYS A C 1
ATOM 1601 O O . LYS A 1 194 ? 1.077 34.865 80.335 1.00 58.38 194 LYS A O 1
ATOM 1606 N N . PRO A 1 195 ? 3.139 34.239 79.677 1.00 52.22 195 PRO A N 1
ATOM 1607 C CA . PRO A 1 195 ? 3.803 34.963 80.752 1.00 52.22 195 PRO A CA 1
ATOM 1608 C C . PRO A 1 195 ? 3.578 36.471 80.573 1.00 52.22 195 PRO A C 1
ATOM 1610 O O . PRO A 1 195 ? 3.615 36.982 79.452 1.00 52.22 195 PRO A O 1
ATOM 1613 N N . ASP A 1 196 ? 3.330 37.174 81.681 1.00 50.06 196 ASP A N 1
ATOM 1614 C CA . ASP A 1 196 ? 3.133 38.626 81.717 1.00 50.06 196 ASP A CA 1
ATOM 1615 C C . ASP A 1 196 ? 4.437 39.346 81.344 1.00 50.06 196 ASP A C 1
ATOM 1617 O O . ASP A 1 196 ? 5.243 39.727 82.194 1.00 50.06 196 ASP A O 1
ATOM 1621 N N . GLY A 1 197 ? 4.675 39.502 80.045 1.00 51.69 197 GLY A N 1
ATOM 1622 C CA . GLY A 1 197 ? 5.834 40.214 79.532 1.00 51.69 197 GLY A CA 1
ATOM 1623 C C . GLY A 1 197 ? 6.207 39.790 78.120 1.00 51.69 197 GLY A C 1
ATOM 1624 O O . GLY A 1 197 ? 6.769 38.722 77.924 1.00 51.69 197 GLY A O 1
ATOM 1625 N N . LEU A 1 198 ? 5.987 40.716 77.186 1.00 45.72 198 LEU A N 1
ATOM 1626 C CA . LEU A 1 198 ? 6.506 40.747 75.817 1.00 45.72 198 LEU A CA 1
ATOM 1627 C C . LEU A 1 198 ? 5.918 39.720 74.833 1.00 45.72 198 LEU A C 1
ATOM 1629 O O . LEU A 1 198 ? 5.939 38.511 75.025 1.00 45.72 198 LEU A O 1
ATOM 1633 N N . TYR A 1 199 ? 5.484 40.253 73.690 1.00 53.47 199 TYR A N 1
ATOM 1634 C CA . TYR A 1 199 ? 5.513 39.562 72.405 1.00 53.47 199 TYR A CA 1
ATOM 1635 C C . TYR A 1 199 ? 6.898 38.924 72.215 1.00 53.47 199 TYR A C 1
ATOM 1637 O O . TYR A 1 199 ? 7.847 39.639 71.901 1.00 53.47 199 TYR A O 1
ATOM 1645 N N . ALA A 1 200 ? 7.052 37.630 72.487 1.00 48.25 200 ALA A N 1
ATOM 1646 C CA . ALA A 1 200 ? 8.365 36.992 72.408 1.00 48.25 200 ALA A CA 1
ATOM 1647 C C . ALA A 1 200 ? 8.302 35.479 72.194 1.00 48.25 200 ALA A C 1
ATOM 1649 O O . ALA A 1 200 ? 9.143 34.767 72.722 1.00 48.25 200 ALA A O 1
ATOM 1650 N N . ASP A 1 201 ? 7.331 34.984 71.428 1.00 48.69 201 ASP A N 1
ATOM 1651 C CA . ASP A 1 201 ? 7.503 33.680 70.791 1.00 48.69 201 ASP A CA 1
ATOM 1652 C C . ASP A 1 201 ? 6.570 33.570 69.579 1.00 48.69 201 ASP A C 1
ATOM 1654 O O . ASP A 1 201 ? 5.434 33.103 69.668 1.00 48.69 201 ASP A O 1
ATOM 1658 N N . ASP A 1 202 ? 7.093 33.971 68.416 1.00 56.59 202 ASP A N 1
ATOM 1659 C CA . ASP A 1 202 ? 6.581 33.651 67.074 1.00 56.59 202 ASP A CA 1
ATOM 1660 C C . ASP A 1 202 ? 6.708 32.140 66.766 1.00 56.59 202 ASP A C 1
ATOM 1662 O O . ASP A 1 202 ? 6.897 31.725 65.624 1.00 56.59 202 ASP A O 1
ATOM 1666 N N . ARG A 1 203 ? 6.561 31.275 67.779 1.00 54.59 203 ARG A N 1
ATOM 1667 C CA . ARG A 1 203 ? 6.594 29.811 67.637 1.00 54.59 203 ARG A CA 1
ATOM 1668 C C . ARG A 1 203 ? 5.524 29.311 66.677 1.00 54.59 203 ARG A C 1
ATOM 1670 O O . ARG A 1 203 ? 5.711 28.301 66.013 1.00 54.59 203 ARG A O 1
ATOM 1677 N N . LEU A 1 204 ? 4.415 30.043 66.573 1.00 53.03 204 LEU A N 1
ATOM 1678 C CA . LEU A 1 204 ? 3.350 29.743 65.623 1.00 53.03 204 LEU A CA 1
ATOM 1679 C C . LEU A 1 204 ? 3.836 29.895 64.170 1.00 53.03 204 LEU A C 1
ATOM 1681 O O . LEU A 1 204 ? 3.499 29.070 63.332 1.00 53.03 204 LEU A O 1
ATOM 1685 N N . GLY A 1 205 ? 4.661 30.909 63.882 1.00 55.75 205 GLY A N 1
ATOM 1686 C CA . GLY A 1 205 ? 5.255 31.126 62.560 1.00 55.75 205 GLY A CA 1
ATOM 1687 C C . GLY A 1 205 ? 6.352 30.114 62.228 1.00 55.75 205 GLY A C 1
ATOM 1688 O O . GLY A 1 205 ? 6.414 29.636 61.099 1.00 55.75 205 GLY A O 1
ATOM 1689 N N . GLU A 1 206 ? 7.168 29.733 63.215 1.00 55.56 206 GLU A N 1
ATOM 1690 C CA . GLU A 1 206 ? 8.212 28.713 63.042 1.00 55.56 206 GLU A CA 1
ATOM 1691 C C . GLU A 1 206 ? 7.626 27.304 62.830 1.00 55.56 206 GLU A C 1
ATOM 1693 O O . GLU A 1 206 ? 8.061 26.592 61.926 1.00 55.56 206 GLU A O 1
ATOM 1698 N N . MET A 1 207 ? 6.569 26.919 63.559 1.00 53.22 207 MET A N 1
ATOM 1699 C CA . MET A 1 207 ? 5.905 25.613 63.383 1.00 53.22 207 MET A CA 1
ATOM 1700 C C . MET A 1 207 ? 5.114 25.502 62.067 1.00 53.22 207 MET A C 1
ATOM 1702 O O . MET A 1 207 ? 5.070 24.429 61.459 1.00 53.22 207 MET A O 1
ATOM 1706 N N . LEU A 1 208 ? 4.517 26.603 61.591 1.00 55.16 208 LEU A N 1
ATOM 1707 C CA . LEU A 1 208 ? 3.897 26.676 60.257 1.00 55.16 208 LEU A CA 1
ATOM 1708 C C . LEU A 1 208 ? 4.926 26.496 59.129 1.00 55.16 208 LEU A C 1
ATOM 1710 O O . LEU A 1 208 ? 4.566 26.101 58.025 1.00 55.16 208 LEU A O 1
ATOM 1714 N N . MET A 1 209 ? 6.198 26.796 59.401 1.00 52.34 209 MET A N 1
ATOM 1715 C CA . MET A 1 209 ? 7.296 26.648 58.449 1.00 52.34 209 MET A CA 1
ATOM 1716 C C . MET A 1 209 ? 7.921 25.240 58.494 1.00 52.34 209 MET A C 1
ATOM 1718 O O . MET A 1 209 ? 8.433 24.767 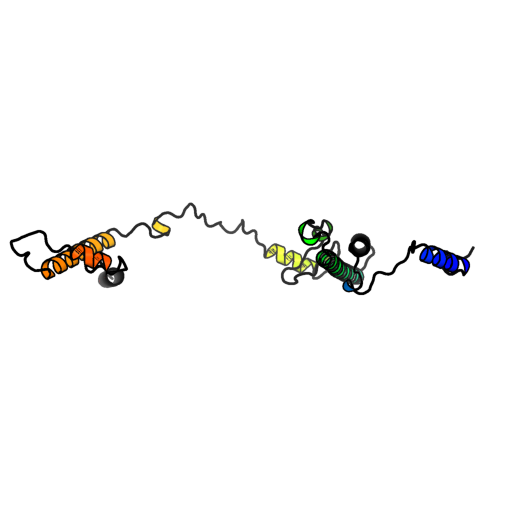57.481 1.00 52.34 209 MET A O 1
ATOM 1722 N N . GLU A 1 210 ? 7.858 24.565 59.648 1.00 53.81 210 GLU A N 1
ATOM 1723 C CA . GLU A 1 210 ? 8.373 23.202 59.869 1.00 53.81 210 GLU A CA 1
ATOM 1724 C C . GLU A 1 210 ? 7.397 22.104 59.397 1.00 53.81 210 GLU A C 1
ATOM 1726 O O . GLU A 1 210 ? 7.814 21.047 58.919 1.00 53.81 210 GLU A O 1
ATOM 1731 N N . SER A 1 211 ? 6.089 22.376 59.443 1.00 54.44 211 SER A N 1
ATOM 1732 C CA . SER A 1 211 ? 5.059 21.541 58.812 1.00 54.44 211 SER A CA 1
ATOM 1733 C C . SER A 1 211 ? 5.053 21.769 57.296 1.00 54.44 211 SER A C 1
ATOM 1735 O O . SER A 1 211 ? 4.330 22.596 56.751 1.00 54.44 211 SER A O 1
ATOM 1737 N N . ALA A 1 212 ? 5.894 21.017 56.585 1.00 53.09 212 ALA A N 1
ATOM 1738 C CA . ALA A 1 212 ? 6.073 21.136 55.133 1.00 53.09 212 ALA A CA 1
ATOM 1739 C C . ALA A 1 212 ? 4.790 20.894 54.299 1.00 53.09 212 ALA A C 1
ATOM 1741 O O . ALA A 1 212 ? 4.769 21.183 53.098 1.00 53.09 212 ALA A O 1
ATOM 1742 N N . HIS A 1 213 ? 3.716 20.388 54.911 1.00 59.41 213 HIS A N 1
ATOM 1743 C CA . HIS A 1 213 ? 2.420 20.173 54.282 1.00 59.41 213 HIS A CA 1
ATOM 1744 C C . HIS A 1 213 ? 1.306 20.845 55.091 1.00 59.41 213 HIS A C 1
ATOM 1746 O O . HIS A 1 213 ? 1.094 20.535 56.258 1.00 59.41 213 HIS A O 1
ATOM 1752 N N . LEU A 1 214 ? 0.547 21.729 54.433 1.00 56.81 214 LEU A N 1
ATOM 1753 C CA . LEU A 1 214 ? -0.597 22.458 55.003 1.00 56.81 214 LEU A CA 1
ATOM 1754 C C . LEU A 1 214 ? -1.656 21.523 55.632 1.00 56.81 214 LEU A C 1
ATOM 1756 O O . LEU A 1 214 ? -2.415 21.946 56.495 1.00 56.81 214 LEU A O 1
ATOM 1760 N N . ALA A 1 215 ? -1.693 20.258 55.202 1.00 58.72 215 ALA A N 1
ATOM 1761 C CA . ALA A 1 215 ? -2.607 19.223 55.680 1.00 58.72 215 ALA A CA 1
ATOM 1762 C C . ALA A 1 215 ? -2.256 18.657 57.072 1.00 58.72 215 ALA A C 1
ATOM 1764 O O . ALA A 1 215 ? -3.123 18.070 57.711 1.00 58.72 215 ALA A O 1
ATOM 1765 N N . ASP A 1 216 ? -1.025 18.854 57.555 1.00 61.62 216 ASP A N 1
ATOM 1766 C CA . ASP A 1 216 ? -0.542 18.281 58.824 1.00 61.62 216 ASP A CA 1
ATOM 1767 C C . ASP A 1 216 ? -0.606 19.286 59.987 1.00 61.62 216 ASP A C 1
ATOM 1769 O O . ASP A 1 216 ? -0.008 19.093 61.049 1.00 61.62 216 ASP A O 1
ATOM 1773 N N . LEU A 1 217 ? -1.319 20.396 59.789 1.00 67.00 217 LEU A N 1
ATOM 1774 C CA . LEU A 1 217 ? -1.463 21.424 60.805 1.00 67.00 217 LEU A CA 1
ATOM 1775 C C . LEU A 1 217 ? -2.367 20.920 61.940 1.00 67.00 217 LEU A C 1
ATOM 1777 O O . LEU A 1 217 ? -3.508 20.536 61.686 1.00 67.00 217 LEU A O 1
ATOM 1781 N N . PRO A 1 218 ? -1.920 20.981 63.211 1.00 67.44 218 PRO A N 1
ATOM 1782 C CA . PRO A 1 218 ? -2.632 20.377 64.344 1.00 67.44 218 PRO A CA 1
ATOM 1783 C C . PRO A 1 218 ? -4.000 21.016 64.624 1.00 67.44 218 PRO A C 1
ATOM 1785 O O . PRO A 1 218 ? -4.793 20.473 65.390 1.00 67.44 218 PRO A O 1
ATOM 1788 N N . PHE A 1 219 ? -4.277 22.173 64.020 1.00 69.56 219 PHE A N 1
ATOM 1789 C CA . PHE A 1 219 ? -5.525 22.911 64.164 1.00 69.56 219 PHE A CA 1
ATOM 1790 C C . PHE A 1 219 ? -6.544 22.648 63.042 1.00 69.56 219 PHE A C 1
ATOM 1792 O O . PHE A 1 219 ? -7.689 23.076 63.177 1.00 69.56 219 PHE A O 1
ATOM 1799 N N . LEU A 1 220 ? -6.161 21.957 61.962 1.00 76.12 220 LEU A N 1
ATOM 1800 C CA . LEU A 1 220 ? -7.065 21.612 60.864 1.00 76.12 220 LEU A CA 1
ATOM 1801 C C . LEU A 1 220 ? -7.619 20.175 61.025 1.00 76.12 220 LEU A C 1
ATOM 1803 O O . LEU A 1 220 ? -6.927 19.271 61.508 1.00 76.12 220 LEU A O 1
ATOM 1807 N N . PRO A 1 221 ? -8.889 19.935 60.666 1.00 79.12 221 PRO A N 1
ATOM 1808 C CA . PRO A 1 221 ? -9.454 18.618 60.422 1.00 79.12 221 PRO A CA 1
ATOM 1809 C C . PRO A 1 221 ? -8.622 17.852 59.404 1.00 79.12 221 PRO A C 1
ATOM 1811 O O . PRO A 1 221 ? -8.244 18.402 58.370 1.00 79.12 221 PRO A O 1
ATOM 1814 N N . ALA A 1 222 ? -8.349 16.583 59.694 1.00 81.56 222 ALA A N 1
ATOM 1815 C CA . ALA A 1 222 ? -7.772 15.692 58.700 1.00 81.56 222 ALA A CA 1
ATOM 1816 C C . ALA A 1 222 ? -8.900 15.082 57.857 1.00 81.56 222 ALA A C 1
ATOM 1818 O O . ALA A 1 222 ? -10.007 14.884 58.355 1.00 81.56 222 ALA A O 1
ATOM 1819 N N . ALA A 1 223 ? -8.605 14.706 56.609 1.00 80.94 223 ALA A N 1
ATOM 1820 C CA . ALA A 1 223 ? -9.581 14.056 55.725 1.00 80.94 223 ALA A CA 1
ATOM 1821 C C . ALA A 1 223 ? -10.208 12.796 56.358 1.00 80.94 223 ALA A C 1
ATOM 1823 O O . ALA A 1 223 ? -11.399 12.548 56.208 1.00 80.94 223 ALA A O 1
ATOM 1824 N N . HIS A 1 224 ? -9.423 12.049 57.137 1.00 84.06 224 HIS A N 1
ATOM 1825 C CA . HIS A 1 224 ? -9.883 10.872 57.871 1.00 84.06 224 HIS A CA 1
ATOM 1826 C C . HIS A 1 224 ? -10.980 11.190 58.901 1.00 84.06 224 HIS A C 1
ATOM 1828 O O . HIS A 1 224 ? -11.941 10.437 59.017 1.00 84.06 224 HIS A O 1
ATOM 1834 N N . ASP A 1 225 ? -10.876 12.317 59.615 1.00 84.50 225 ASP A N 1
ATOM 1835 C CA . ASP A 1 225 ? -11.857 12.707 60.639 1.00 84.50 225 ASP A CA 1
ATOM 1836 C C . ASP A 1 225 ? -13.231 12.984 59.998 1.00 84.50 225 ASP A C 1
ATOM 1838 O O . ASP A 1 225 ? -14.280 12.637 60.544 1.00 84.50 225 ASP A O 1
ATOM 1842 N N . VAL A 1 226 ? -13.219 13.585 58.804 1.00 82.75 226 VAL A N 1
ATOM 1843 C CA . VAL A 1 226 ? -14.424 13.878 58.015 1.00 82.75 226 VAL A CA 1
ATOM 1844 C C . VAL A 1 226 ? -15.011 12.593 57.424 1.00 82.75 226 VAL A C 1
ATOM 1846 O O . VAL A 1 226 ? -16.226 12.394 57.456 1.00 82.75 226 VAL A O 1
ATOM 1849 N N . GLU A 1 227 ? -14.165 11.680 56.935 1.00 84.06 227 GLU A N 1
ATOM 1850 C CA . GLU A 1 227 ? -14.588 10.362 56.444 1.00 84.06 227 GLU A CA 1
ATOM 1851 C C . GLU A 1 227 ? -15.274 9.523 57.530 1.00 84.06 227 GLU A C 1
ATOM 1853 O O . GLU A 1 227 ? -16.350 8.967 57.287 1.00 84.06 227 GLU A O 1
ATOM 1858 N N . GLU A 1 228 ? -14.699 9.458 58.734 1.00 88.75 228 GLU A N 1
ATOM 1859 C CA . GLU A 1 228 ? -15.295 8.739 59.866 1.00 88.75 228 GLU A CA 1
ATOM 1860 C C . GLU A 1 228 ? -16.667 9.309 60.230 1.00 88.75 228 GLU A C 1
ATOM 1862 O O . GLU A 1 228 ? -17.640 8.558 60.358 1.00 88.75 228 GLU A O 1
ATOM 1867 N N . TRP A 1 229 ? -16.778 10.637 60.300 1.00 88.00 229 TRP A N 1
ATOM 1868 C CA . TRP A 1 229 ? -18.047 11.302 60.572 1.00 88.00 229 TRP A CA 1
ATOM 1869 C C . TRP A 1 229 ? -19.108 11.012 59.499 1.00 88.00 229 TRP A C 1
ATOM 1871 O O . TRP A 1 229 ? -20.254 10.689 59.829 1.00 88.00 229 TRP A O 1
ATOM 1881 N N . MET A 1 230 ? -18.739 11.041 58.213 1.00 86.62 230 MET A N 1
ATOM 1882 C CA . MET A 1 230 ? -19.655 10.694 57.116 1.00 86.62 230 MET A CA 1
ATOM 1883 C C . MET A 1 230 ? -20.158 9.247 57.226 1.00 86.62 230 MET A C 1
ATOM 1885 O O . MET A 1 230 ? -21.344 8.973 57.001 1.00 86.62 230 MET A O 1
ATOM 1889 N N . VAL A 1 231 ? -19.281 8.313 57.605 1.00 91.19 231 VAL A N 1
ATOM 1890 C CA . VAL A 1 231 ? -19.640 6.903 57.818 1.00 91.19 231 VAL A CA 1
ATOM 1891 C C . VAL A 1 231 ? -20.591 6.752 59.006 1.00 91.19 231 VAL A C 1
ATOM 1893 O O . VAL A 1 231 ? -21.590 6.031 58.903 1.00 91.19 231 VAL A O 1
ATOM 1896 N N . GLU A 1 232 ? -20.329 7.438 60.117 1.00 91.12 232 GLU A N 1
ATOM 1897 C CA . GLU A 1 232 ? -21.192 7.415 61.301 1.00 91.12 232 GLU A CA 1
ATOM 1898 C C . GLU A 1 232 ? -22.569 8.011 61.024 1.00 91.12 232 GLU A C 1
ATOM 1900 O O . GLU A 1 232 ? -23.585 7.393 61.357 1.00 91.12 232 GLU A O 1
ATOM 1905 N N . ARG A 1 233 ? -22.620 9.154 60.336 1.00 89.25 233 ARG A N 1
ATOM 1906 C CA . ARG A 1 233 ? -23.869 9.769 59.888 1.00 89.25 233 ARG A CA 1
ATOM 1907 C C . ARG A 1 233 ? -24.662 8.811 59.006 1.00 89.25 233 ARG A C 1
ATOM 1909 O O . ARG A 1 233 ? -25.844 8.566 59.257 1.00 89.25 233 ARG A O 1
ATOM 1916 N N . ARG A 1 234 ? -24.020 8.200 58.004 1.00 88.56 234 ARG A N 1
ATOM 1917 C CA . ARG A 1 234 ? -24.700 7.263 57.100 1.00 88.56 234 ARG A CA 1
ATOM 1918 C C . ARG A 1 234 ? -25.195 6.018 57.829 1.00 88.56 234 ARG A C 1
ATOM 1920 O O . ARG A 1 234 ? -26.281 5.517 57.533 1.00 88.56 234 ARG A O 1
ATOM 1927 N N . LYS A 1 235 ? -24.426 5.531 58.803 1.00 93.12 235 LYS A N 1
ATOM 1928 C CA . LYS A 1 235 ? -24.824 4.434 59.689 1.00 93.12 235 LYS A CA 1
ATOM 1929 C C . LYS A 1 235 ? -26.062 4.806 60.509 1.00 93.12 235 LYS A C 1
ATOM 1931 O O . LYS A 1 235 ? -26.985 3.999 60.578 1.00 93.12 235 LYS A O 1
ATOM 1936 N N . GLN A 1 236 ? -26.114 6.008 61.084 1.00 90.19 236 GLN A N 1
ATOM 1937 C CA . GLN A 1 236 ? -27.277 6.496 61.833 1.00 90.19 236 GLN A CA 1
ATOM 1938 C C . GLN A 1 236 ? -28.518 6.648 60.944 1.00 90.19 236 GLN A C 1
ATOM 1940 O O . GLN A 1 236 ? -29.590 6.184 61.320 1.00 90.19 236 GLN A O 1
ATOM 1945 N N . GLU A 1 237 ? -28.376 7.211 59.740 1.00 89.44 237 GLU A N 1
ATOM 1946 C CA . GLU A 1 237 ? -29.478 7.325 58.773 1.00 89.44 237 GLU A CA 1
ATOM 1947 C C . GLU A 1 237 ? -30.052 5.962 58.379 1.00 89.44 237 GLU A C 1
ATOM 1949 O O . GLU A 1 237 ? -31.267 5.804 58.258 1.00 89.44 237 GLU A O 1
ATOM 1954 N N . LEU A 1 238 ? -29.186 4.969 58.153 1.00 90.94 238 LEU A N 1
ATOM 1955 C CA . LEU A 1 238 ? -29.624 3.611 57.848 1.00 90.94 238 LEU A CA 1
ATOM 1956 C C . LEU A 1 238 ? -30.350 2.995 59.043 1.00 90.94 238 LEU A C 1
ATOM 1958 O O . LEU A 1 238 ? -31.430 2.443 58.864 1.00 90.94 238 LEU A O 1
ATOM 1962 N N . LEU A 1 239 ? -29.806 3.131 60.255 1.00 92.25 239 LEU A N 1
ATOM 1963 C CA . LEU A 1 239 ? -30.458 2.644 61.472 1.00 92.25 239 LEU A CA 1
ATOM 1964 C C . LEU A 1 239 ? -31.828 3.296 61.693 1.00 92.25 239 LEU A C 1
ATOM 1966 O O . LEU A 1 239 ? -32.767 2.585 62.028 1.00 92.25 239 LEU A O 1
ATOM 1970 N N . ALA A 1 240 ? -31.968 4.601 61.447 1.00 89.50 240 ALA A N 1
ATOM 1971 C CA . ALA A 1 240 ? -33.251 5.301 61.525 1.00 89.50 240 ALA A CA 1
ATOM 1972 C C . ALA A 1 240 ? -34.255 4.764 60.492 1.00 89.50 240 ALA A C 1
ATOM 1974 O O . ALA A 1 240 ? -35.385 4.435 60.837 1.00 89.50 240 ALA A O 1
ATOM 1975 N N . LYS A 1 241 ? -33.820 4.558 59.241 1.00 87.94 241 LYS A N 1
ATOM 1976 C CA . LYS A 1 241 ? -34.661 3.961 58.187 1.00 87.94 241 LYS A CA 1
ATOM 1977 C C . LYS A 1 241 ? -35.111 2.534 58.504 1.00 87.94 241 LYS A C 1
ATOM 1979 O O . LYS A 1 241 ? -36.188 2.143 58.073 1.00 87.94 241 LYS A O 1
ATOM 1984 N N . PHE A 1 242 ? -34.292 1.759 59.215 1.00 84.88 242 PHE A N 1
ATOM 1985 C CA . PHE A 1 242 ? -34.649 0.413 59.671 1.00 84.88 242 PHE A CA 1
ATOM 1986 C C . PHE A 1 242 ? -35.449 0.403 60.981 1.00 84.88 242 PHE A C 1
ATOM 1988 O O . PHE A 1 242 ? -36.074 -0.606 61.277 1.00 84.88 242 PHE A O 1
ATOM 1995 N N . ALA A 1 243 ? -35.423 1.483 61.765 1.00 81.56 243 ALA A N 1
ATOM 1996 C CA . ALA A 1 243 ? -36.222 1.627 62.981 1.00 81.56 243 ALA A CA 1
ATOM 1997 C C . ALA A 1 243 ? -37.664 2.086 62.693 1.00 81.56 243 ALA A C 1
ATOM 1999 O O . ALA A 1 243 ? -38.561 1.773 63.472 1.00 81.56 243 ALA A O 1
ATOM 2000 N N . ASP A 1 244 ? -37.877 2.792 61.578 1.00 67.88 244 ASP A N 1
ATOM 2001 C CA . ASP A 1 244 ? -39.192 3.260 61.110 1.00 67.88 244 ASP A CA 1
ATOM 2002 C C . ASP A 1 244 ? -39.936 2.247 60.203 1.00 67.88 244 ASP A C 1
ATOM 2004 O O . ASP A 1 244 ? -41.043 2.538 59.739 1.00 67.88 244 ASP A O 1
ATOM 2008 N N . ALA A 1 245 ? -39.350 1.070 59.936 1.00 53.75 245 ALA A N 1
ATOM 2009 C CA . ALA A 1 245 ? -39.919 -0.022 59.129 1.00 53.75 245 ALA A CA 1
ATOM 2010 C C . ALA A 1 245 ? -40.345 -1.216 59.999 1.00 53.75 245 ALA A C 1
ATOM 2012 O O . ALA A 1 245 ? -41.404 -1.812 59.689 1.00 53.75 245 ALA A O 1
#

Foldseek 3Di:
DDDPVVVCVDPVNVVVQVVCVVVVNNPDDDDDPALVVDLDLVVLVVVLVVLVVVLVVLLVVLPDPPDDLVVNVVSLVVSLVSVVVNVRSLVSSVVSVHDNPVPPDPDPQVVQWDDQPPRPRRTQGDCSCVRPPNVVSVVVVVVVPPPPVPPPDPPPVPQDCVNVPVDDDVVLVVVQVVQLVVQVVVVVVVVPDDPPDDPPDPVVVVVVVVPPDPQPDSSGDHPVNSVVVVVVVVVVVVVVVVVVD

InterPro domains:
  IPR009360 Pre-mRNA-splicing factor Isy1 [PF06246] (1-241)
  IPR009360 Pre-mRNA-splicing factor Isy1 [PTHR13021] (1-242)
  IPR029012 Helix hairpin bin domain superfamily [G3DSA:1.10.287.660] (40-97)
  IPR037200 Pre-mRNA-splicing factor Isy1 superfamily [SSF140102] (28-103)

Radius of gyration: 40.57 Å; chains: 1; bounding box: 67×56×126 Å

Secondary structure (DSSP, 8-state):
---HHHHHHSHHHHHHHHHHHHTT--TTPPPPSSGGG---HHHHHHHHHHHHHHHHHHHHHHT-TT--HHHHHHHHHHHHHHHHHHHHHHHHHHHTT---HHHH---GGGGGEEEPTT-TT-EEEGGGGGSTTHHHHHHHHHHHS--TTTS----GGG--TTTTT-S--HHHHHHHHHHHHHHHHHHHHHT-PPPSS-S--THHHHHHHH--SGGG-TTSPPHHHHHHHHHHHHHHHHHHHHH--